Protein AF-A0A0L8GBV5-F1 (afdb_monomer_lite)

Secondary structure (DSSP, 8-state):
-------------------HHHHHHHHHHHHHHHHHHHHS---PPP-EEEEEEEEE-SS-EEEEEEEEEPPSSTTPPP--EEEEEEEESS-GGGGTT-HHHHHHHHHHHHHHHHHHS-TTTTTT--EEEEE-SSS--PPEEEEE-SSEEEEEE--SS---SSEEEEEETTEEEEEEEEEEET-SHHHHHHHHHHHHHHHHTT-SEEEETTS-BT--EEEE-TTS-EEEEEE---HHHHHHHHHHHH--S-GGG--SSSB-STT-B----TT--EEEEETTHHHHHHTT-B-TTSBB-HHHHHHHHHHHHTSBHHHHHHHH---HHHHHHHHHHHHHHHHIIIIIS---TT---EEE-S-BTTB---

Structure (mmCIF, N/CA/C/O backbone):
data_AF-A0A0L8GBV5-F1
#
_entry.id   AF-A0A0L8GBV5-F1
#
loop_
_atom_site.group_PDB
_atom_site.id
_atom_site.type_symbol
_atom_site.label_atom_id
_atom_site.label_alt_id
_atom_site.label_comp_id
_atom_site.label_asym_id
_atom_site.label_entity_id
_atom_site.label_seq_id
_atom_site.pdbx_PDB_ins_code
_atom_site.Cartn_x
_atom_site.Cartn_y
_atom_site.Cartn_z
_atom_site.occupancy
_atom_site.B_iso_or_equiv
_atom_site.auth_seq_id
_atom_site.auth_comp_id
_atom_site.auth_asym_id
_atom_site.auth_atom_id
_atom_site.pdbx_PDB_model_num
ATOM 1 N N . MET A 1 1 ? 71.460 -42.894 -106.773 1.00 36.28 1 MET A N 1
ATOM 2 C CA . MET A 1 1 ? 72.743 -42.193 -107.013 1.00 36.28 1 MET A CA 1
ATOM 3 C C . MET A 1 1 ? 72.432 -40.713 -107.180 1.00 36.28 1 MET A C 1
ATOM 5 O O . MET A 1 1 ? 71.536 -40.461 -107.978 1.00 36.28 1 MET A O 1
ATOM 9 N N . PRO A 1 2 ? 73.108 -39.757 -106.512 1.00 52.03 2 PRO A N 1
ATOM 10 C CA . PRO A 1 2 ? 74.081 -39.821 -105.396 1.00 52.03 2 PRO A CA 1
ATOM 11 C C . PRO A 1 2 ? 73.464 -39.279 -104.068 1.00 52.03 2 PRO A C 1
ATOM 13 O O . PRO A 1 2 ? 72.513 -38.513 -104.119 1.00 52.03 2 PRO A O 1
ATOM 16 N N . LEU A 1 3 ? 73.734 -39.782 -102.853 1.00 39.72 3 LEU A N 1
ATOM 17 C CA . LEU A 1 3 ? 74.950 -39.860 -102.006 1.00 39.72 3 LEU A CA 1
ATOM 18 C C . LEU A 1 3 ? 75.438 -38.528 -101.392 1.00 39.72 3 LEU A C 1
ATOM 20 O O . LEU A 1 3 ? 76.105 -37.759 -102.081 1.00 39.72 3 LEU A O 1
ATOM 24 N N . LYS A 1 4 ? 75.173 -38.351 -100.080 1.00 38.53 4 LYS A N 1
ATOM 25 C CA . LYS A 1 4 ? 76.107 -38.044 -98.953 1.00 38.53 4 LYS A CA 1
ATOM 26 C C . LYS A 1 4 ? 75.311 -37.461 -97.766 1.00 38.53 4 LYS A C 1
ATOM 28 O O . LYS A 1 4 ? 74.663 -36.437 -97.913 1.00 38.53 4 LYS A O 1
ATOM 33 N N . ASP A 1 5 ? 75.100 -38.207 -96.682 1.00 41.19 5 ASP A N 1
ATOM 34 C CA . ASP A 1 5 ? 75.985 -38.413 -95.512 1.00 41.19 5 ASP A CA 1
ATOM 35 C C . ASP A 1 5 ? 75.996 -37.252 -94.497 1.00 41.19 5 ASP A C 1
ATOM 37 O O . ASP A 1 5 ? 76.706 -36.271 -94.689 1.00 41.19 5 ASP A O 1
ATOM 41 N N . SER A 1 6 ? 75.319 -37.446 -93.353 1.00 39.81 6 SER A N 1
ATOM 42 C CA . SER A 1 6 ? 75.875 -37.161 -92.014 1.00 39.81 6 SER A CA 1
ATOM 43 C C . SER A 1 6 ? 75.051 -37.831 -90.886 1.00 39.81 6 SER A C 1
ATOM 45 O O . SER A 1 6 ? 73.972 -37.399 -90.500 1.00 39.81 6 SER A O 1
ATOM 47 N N . TRP A 1 7 ? 75.537 -38.990 -90.419 1.00 35.06 7 TRP A N 1
ATOM 48 C CA . TRP A 1 7 ? 76.001 -39.268 -89.043 1.00 35.06 7 TRP A CA 1
ATOM 49 C C . TRP A 1 7 ? 75.449 -38.350 -87.919 1.00 35.06 7 TRP A C 1
ATOM 51 O O . TRP A 1 7 ? 75.523 -37.140 -88.043 1.00 35.06 7 TRP A O 1
ATOM 61 N N . MET A 1 8 ? 75.020 -38.770 -86.719 1.00 34.59 8 MET A N 1
ATOM 62 C CA . MET A 1 8 ? 75.166 -40.004 -85.936 1.00 34.59 8 MET A CA 1
ATOM 63 C C . MET A 1 8 ? 74.418 -39.837 -84.583 1.00 34.59 8 MET A C 1
ATOM 65 O O . MET A 1 8 ? 74.138 -38.715 -84.179 1.00 34.59 8 MET A O 1
ATOM 69 N N . SER A 1 9 ? 74.290 -40.941 -83.822 1.00 38.50 9 SER A N 1
ATOM 70 C CA . SER A 1 9 ? 74.077 -41.042 -82.351 1.00 38.50 9 SER A CA 1
ATOM 71 C C . SER A 1 9 ? 72.660 -41.452 -81.911 1.00 38.50 9 SER A C 1
ATOM 73 O O . SER A 1 9 ? 71.743 -40.648 -81.836 1.00 38.50 9 SER A O 1
ATOM 75 N N . ARG A 1 10 ? 72.379 -42.761 -81.817 1.00 41.25 10 ARG A N 1
ATOM 76 C CA . ARG A 1 10 ? 72.644 -43.707 -80.696 1.00 41.25 10 ARG A CA 1
ATOM 77 C C . ARG A 1 10 ? 71.688 -43.556 -79.505 1.00 41.25 10 ARG A C 1
ATOM 79 O O . ARG A 1 10 ? 71.949 -42.828 -78.556 1.00 41.25 10 ARG A O 1
ATOM 86 N N . ARG A 1 11 ? 70.674 -44.430 -79.492 1.00 49.28 11 ARG A N 1
ATOM 87 C CA . ARG A 1 11 ? 70.097 -44.977 -78.256 1.00 49.28 11 ARG A CA 1
ATOM 88 C C . ARG A 1 11 ? 71.199 -45.717 -77.490 1.00 49.28 11 ARG A C 1
ATOM 90 O O . ARG A 1 11 ? 71.827 -46.618 -78.047 1.00 49.28 11 ARG A O 1
ATOM 97 N N . ARG A 1 12 ? 71.418 -45.370 -76.223 1.00 42.31 12 ARG A N 1
ATOM 98 C CA . ARG A 1 12 ? 72.098 -46.237 -75.255 1.00 42.31 12 ARG A CA 1
ATOM 99 C C . ARG A 1 12 ? 71.301 -46.250 -73.961 1.00 42.31 12 ARG A C 1
ATOM 101 O O . ARG A 1 12 ? 71.089 -45.210 -73.348 1.00 42.31 12 ARG A O 1
ATOM 108 N N . HIS A 1 13 ? 70.893 -47.456 -73.574 1.00 51.16 13 HIS A N 1
ATOM 109 C CA . HIS A 1 13 ? 70.620 -47.814 -72.193 1.00 51.16 13 HIS A CA 1
ATOM 110 C C . HIS A 1 13 ? 71.762 -47.319 -71.305 1.00 51.16 13 HIS A C 1
ATOM 112 O O . HIS A 1 13 ? 72.921 -47.657 -71.546 1.00 51.16 13 HIS A O 1
ATOM 118 N N . PHE A 1 14 ? 71.420 -46.558 -70.272 1.00 38.50 14 PHE A N 1
ATOM 119 C CA . PHE A 1 14 ? 72.312 -46.291 -69.157 1.00 38.50 14 PHE A CA 1
ATOM 120 C C . PHE A 1 14 ? 71.643 -46.837 -67.896 1.00 38.50 14 PHE A C 1
ATOM 122 O O . PHE A 1 14 ? 70.824 -46.183 -67.260 1.00 38.50 14 PHE A O 1
ATOM 129 N N . SER A 1 15 ? 71.967 -48.091 -67.580 1.00 52.78 15 SER A N 1
ATOM 130 C CA . SER A 1 15 ? 71.872 -48.619 -66.222 1.00 52.78 15 SER A CA 1
ATOM 131 C C . SER A 1 15 ? 72.975 -47.935 -65.420 1.00 52.78 15 SER A C 1
ATOM 133 O O . SER A 1 15 ? 74.130 -48.355 -65.470 1.00 52.78 15 SER A O 1
ATOM 135 N N . GLN A 1 16 ? 72.644 -46.842 -64.741 1.00 53.16 16 GLN A N 1
ATOM 136 C CA . GLN A 1 16 ? 73.540 -46.197 -63.789 1.00 53.16 16 GLN A CA 1
ATOM 137 C C . GLN A 1 16 ? 73.171 -46.706 -62.394 1.00 53.16 16 GLN A C 1
ATOM 139 O O . GLN A 1 16 ? 72.135 -46.341 -61.843 1.00 53.16 16 GLN A O 1
ATOM 144 N N . SER A 1 17 ? 74.001 -47.592 -61.839 1.00 59.81 17 SER A N 1
ATOM 145 C CA . SER A 1 17 ? 73.951 -47.923 -60.417 1.00 59.81 17 SER A CA 1
ATOM 146 C C . SER A 1 17 ? 74.296 -46.659 -59.633 1.00 59.81 17 SER A C 1
ATOM 148 O O . SER A 1 17 ? 75.414 -46.148 -59.735 1.00 59.81 17 SER A O 1
ATOM 150 N N . MET A 1 18 ? 73.330 -46.139 -58.885 1.00 53.28 18 MET A N 1
ATOM 151 C CA . MET A 1 18 ? 73.521 -44.974 -58.030 1.00 53.28 18 MET A CA 1
ATOM 152 C C . MET A 1 18 ? 74.564 -45.315 -56.955 1.00 53.28 18 MET A C 1
ATOM 154 O O . MET A 1 18 ? 74.441 -46.336 -56.277 1.00 53.28 18 MET A O 1
ATOM 158 N N . SER A 1 19 ? 75.623 -44.511 -56.823 1.00 67.00 19 SER A N 1
ATOM 159 C CA . SER A 1 19 ? 76.654 -44.765 -55.810 1.00 67.00 19 SER A CA 1
ATOM 160 C C . SER A 1 19 ? 76.089 -44.548 -54.400 1.00 67.00 19 SER A C 1
ATOM 162 O O . SER A 1 19 ? 75.185 -43.732 -54.201 1.00 67.00 19 SER A O 1
ATOM 164 N N . HIS A 1 20 ? 76.640 -45.241 -53.396 1.00 65.12 20 HIS A N 1
ATOM 165 C CA . HIS A 1 20 ? 76.214 -45.105 -51.993 1.00 65.12 20 HIS A CA 1
ATOM 166 C C . HIS A 1 20 ? 76.200 -43.638 -51.522 1.00 65.12 20 HIS A C 1
ATOM 168 O O . HIS A 1 20 ? 75.282 -43.214 -50.825 1.00 65.12 20 HIS A O 1
ATOM 174 N N . THR A 1 21 ? 77.163 -42.827 -51.966 1.00 67.00 21 THR A N 1
ATOM 175 C CA . THR A 1 21 ? 77.232 -41.386 -51.685 1.00 67.00 21 THR A CA 1
ATOM 176 C C . THR A 1 21 ? 76.091 -40.594 -52.324 1.00 67.00 21 THR A C 1
ATOM 178 O O . THR A 1 21 ? 75.539 -39.707 -51.674 1.00 67.00 21 THR A O 1
ATOM 181 N N . GLN A 1 22 ? 75.662 -40.928 -53.544 1.00 65.06 22 GLN A N 1
ATOM 182 C CA . GLN A 1 22 ? 74.503 -40.282 -54.169 1.00 65.06 22 GLN A CA 1
ATOM 183 C C . GLN A 1 22 ? 73.188 -40.667 -53.480 1.00 65.06 22 GLN A C 1
ATOM 185 O O . GLN A 1 22 ? 72.340 -39.798 -53.286 1.00 65.06 22 GLN A O 1
ATOM 190 N N . LEU A 1 23 ? 73.048 -41.915 -53.017 1.00 68.12 23 LEU A N 1
ATOM 191 C CA . LEU A 1 23 ? 71.887 -42.356 -52.235 1.00 68.12 23 LEU A CA 1
ATOM 192 C C . LEU A 1 23 ? 71.801 -41.637 -50.881 1.00 68.12 23 LEU A C 1
ATOM 194 O O . LEU A 1 23 ? 70.731 -41.159 -50.516 1.00 68.12 23 LEU A O 1
ATOM 198 N N . HIS A 1 24 ? 72.921 -41.483 -50.167 1.00 73.38 24 HIS A N 1
ATOM 199 C CA . HIS A 1 24 ? 72.944 -40.728 -48.910 1.00 73.38 24 HIS A CA 1
ATOM 200 C C . HIS A 1 24 ? 72.623 -39.249 -49.115 1.00 73.38 24 HIS A C 1
ATOM 202 O O . HIS A 1 24 ? 71.895 -38.677 -48.310 1.00 73.38 24 HIS A O 1
ATOM 208 N N . THR A 1 25 ? 73.098 -38.644 -50.206 1.00 74.69 25 THR A N 1
ATOM 209 C CA . THR A 1 25 ? 72.806 -37.237 -50.512 1.00 74.69 25 THR A CA 1
ATOM 210 C C . THR A 1 25 ? 71.328 -37.046 -50.854 1.00 74.69 25 THR A C 1
ATOM 212 O O . THR A 1 25 ? 70.702 -36.120 -50.347 1.00 74.69 25 THR A O 1
ATOM 215 N N . LEU A 1 26 ? 70.738 -37.954 -51.644 1.00 74.31 26 LEU A N 1
ATOM 216 C CA . LEU A 1 26 ? 69.309 -37.911 -51.960 1.00 74.31 26 LEU A CA 1
ATOM 217 C C . LEU A 1 26 ? 68.458 -38.092 -50.703 1.00 74.31 26 LEU A C 1
ATOM 219 O O . LEU A 1 26 ? 67.557 -37.292 -50.481 1.00 74.31 26 LEU A O 1
ATOM 223 N N . ILE A 1 27 ? 68.791 -39.080 -49.858 1.00 76.62 27 ILE 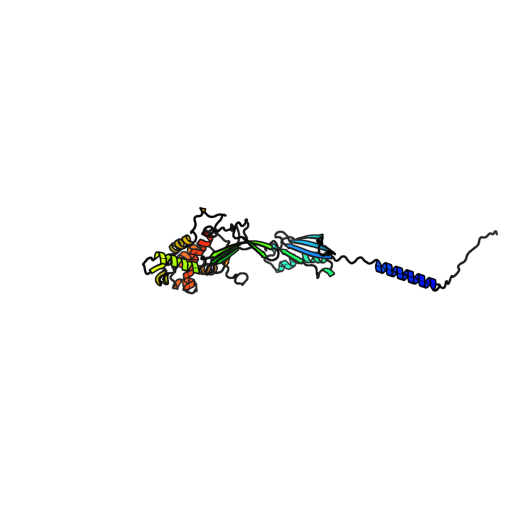A N 1
ATOM 224 C CA . ILE A 1 27 ? 68.106 -39.324 -48.583 1.00 76.62 27 ILE A CA 1
ATOM 225 C C . ILE A 1 27 ? 68.193 -38.081 -47.700 1.00 76.62 27 ILE A C 1
ATOM 227 O O . ILE A 1 27 ? 67.160 -37.642 -47.207 1.00 76.62 27 ILE A O 1
ATOM 231 N N . PHE A 1 28 ? 69.375 -37.472 -47.559 1.00 76.06 28 PHE A N 1
ATOM 232 C CA . PHE A 1 28 ? 69.577 -36.275 -46.740 1.00 76.06 28 PHE A CA 1
ATOM 233 C C . PHE A 1 28 ? 68.796 -35.068 -47.270 1.00 76.06 28 PHE A C 1
ATOM 235 O O . PHE A 1 28 ? 68.180 -34.357 -46.483 1.00 76.06 28 PHE A O 1
ATOM 242 N N . VAL A 1 29 ? 68.738 -34.866 -48.591 1.00 77.81 29 VAL A N 1
ATOM 243 C CA . VAL A 1 29 ? 67.941 -33.794 -49.211 1.00 77.81 29 VAL A CA 1
ATOM 244 C C . VAL A 1 29 ? 66.443 -34.052 -49.044 1.00 77.81 29 VAL A C 1
ATOM 246 O O . VAL A 1 29 ? 65.722 -33.135 -48.670 1.00 77.81 29 VAL A O 1
ATOM 249 N N . THR A 1 30 ? 65.951 -35.285 -49.214 1.00 72.00 30 THR A N 1
ATOM 250 C CA . THR A 1 30 ? 64.544 -35.606 -48.907 1.00 72.00 30 THR A CA 1
ATOM 251 C C . THR A 1 30 ? 64.224 -35.471 -47.424 1.00 72.00 30 THR A C 1
ATOM 253 O O . THR A 1 30 ? 63.157 -34.961 -47.096 1.00 72.00 30 THR A O 1
ATOM 256 N N . PHE A 1 31 ? 65.134 -35.863 -46.527 1.00 71.69 31 PHE A N 1
ATOM 257 C CA . PHE A 1 31 ? 64.949 -35.704 -45.086 1.00 71.69 31 PHE A CA 1
ATOM 258 C C . PHE A 1 31 ? 64.937 -34.227 -44.710 1.00 71.69 31 PHE A C 1
ATOM 260 O O . PHE A 1 31 ? 64.069 -33.813 -43.956 1.00 71.69 31 PHE A O 1
ATOM 267 N N . MET A 1 32 ? 65.824 -33.416 -45.292 1.00 71.88 32 MET A N 1
ATOM 268 C CA . MET A 1 32 ? 65.874 -31.973 -45.073 1.00 71.88 32 MET A CA 1
ATOM 269 C C . MET A 1 32 ? 64.654 -31.264 -45.676 1.00 71.88 32 MET A C 1
ATOM 271 O O . MET A 1 32 ? 64.081 -30.405 -45.021 1.00 71.88 32 MET A O 1
ATOM 275 N N . CYS A 1 33 ? 64.165 -31.665 -46.855 1.00 65.00 33 CYS A N 1
ATOM 276 C CA . CYS A 1 33 ? 62.912 -31.154 -47.417 1.00 65.00 33 CYS A CA 1
ATOM 277 C C . CYS A 1 33 ? 61.685 -31.570 -46.590 1.00 65.00 33 CYS A C 1
ATOM 279 O O . CYS A 1 33 ? 60.783 -30.755 -46.410 1.00 65.00 33 CYS A O 1
ATOM 281 N N . LEU A 1 34 ? 61.643 -32.797 -46.057 1.00 61.97 34 LEU A N 1
ATOM 282 C CA . LEU A 1 34 ? 60.599 -33.247 -45.129 1.00 61.97 34 LEU A CA 1
ATOM 283 C C . LEU A 1 34 ? 60.681 -32.499 -43.792 1.00 61.97 34 LEU A C 1
ATOM 285 O O . LEU A 1 34 ? 59.644 -32.115 -43.261 1.00 61.97 34 LEU A O 1
ATOM 289 N N . PHE A 1 35 ? 61.885 -32.209 -43.291 1.00 61.03 35 PHE A N 1
ATOM 290 C CA . PHE A 1 35 ? 62.099 -31.410 -42.082 1.00 61.03 35 PHE A CA 1
ATOM 291 C C . PHE A 1 35 ? 61.689 -29.949 -42.293 1.00 61.03 35 PHE A C 1
ATOM 293 O O . PHE A 1 35 ? 60.961 -29.399 -41.481 1.00 61.03 35 PHE A O 1
ATOM 300 N N . VAL A 1 36 ? 62.061 -29.330 -43.418 1.00 59.41 36 VAL A N 1
ATOM 301 C CA . VAL A 1 36 ? 61.678 -27.949 -43.762 1.00 59.41 36 VAL A CA 1
ATOM 302 C C . VAL A 1 36 ? 60.169 -27.837 -44.010 1.00 59.41 36 VAL A C 1
ATOM 304 O O . VAL A 1 36 ? 59.557 -26.848 -43.608 1.00 59.41 36 VAL A O 1
ATOM 307 N N . ARG A 1 37 ? 59.532 -28.858 -44.598 1.00 54.22 37 ARG A N 1
ATOM 308 C CA . ARG A 1 37 ? 58.069 -28.912 -44.771 1.00 54.22 37 ARG A CA 1
ATOM 309 C C . ARG A 1 37 ? 57.337 -29.175 -43.448 1.00 54.22 37 ARG A C 1
ATOM 311 O O . ARG A 1 37 ? 56.249 -28.646 -43.265 1.00 54.22 37 ARG A O 1
ATOM 318 N N . CYS A 1 38 ? 57.954 -29.907 -42.517 1.00 54.38 38 CYS A N 1
ATOM 319 C CA . CYS A 1 38 ? 57.477 -30.078 -41.140 1.00 54.38 38 CYS A CA 1
ATOM 320 C C . CYS A 1 38 ? 57.629 -28.783 -40.315 1.00 54.38 38 CYS A C 1
ATOM 322 O O . CYS A 1 38 ? 56.747 -28.427 -39.540 1.00 54.38 38 CYS A O 1
ATOM 324 N N . CYS A 1 39 ? 58.708 -28.025 -40.531 1.00 52.41 39 CYS A N 1
ATOM 325 C CA . CYS A 1 39 ? 58.996 -26.784 -39.808 1.00 52.41 39 CYS A CA 1
ATOM 326 C C . CYS A 1 39 ? 58.276 -25.539 -40.361 1.00 52.41 39 CYS A C 1
ATOM 328 O O . CYS A 1 39 ? 58.297 -24.505 -39.700 1.00 52.41 39 CYS A O 1
ATOM 330 N N . THR A 1 40 ? 57.641 -25.598 -41.540 1.00 50.03 40 THR A N 1
ATOM 331 C CA . THR A 1 40 ? 56.936 -24.442 -42.144 1.00 50.03 40 THR A CA 1
ATOM 332 C C . THR A 1 40 ? 55.408 -24.514 -42.081 1.00 50.03 40 THR A C 1
ATOM 334 O O . THR A 1 40 ? 54.740 -23.548 -42.441 1.00 50.03 40 THR A O 1
ATOM 337 N N . SER A 1 41 ? 54.819 -25.571 -41.521 1.00 54.34 41 SER A N 1
ATOM 338 C CA . SER A 1 41 ? 53.398 -25.594 -41.135 1.00 54.34 41 SER A CA 1
ATOM 339 C C . SER A 1 41 ? 53.217 -25.121 -39.689 1.00 54.34 41 SER A C 1
ATOM 341 O O . SER A 1 41 ? 52.728 -25.851 -38.834 1.00 54.34 41 SER A O 1
ATOM 343 N N . GLY A 1 42 ? 53.674 -23.900 -39.413 1.00 48.41 42 GLY A N 1
ATOM 344 C CA . GLY A 1 42 ? 53.599 -23.239 -38.108 1.00 48.41 42 GLY A CA 1
ATOM 345 C C . GLY A 1 42 ? 52.520 -22.158 -38.017 1.00 48.41 42 GLY A C 1
ATOM 346 O O . GLY A 1 42 ? 52.636 -21.272 -37.180 1.00 48.41 42 GLY A O 1
ATOM 347 N N . ALA A 1 43 ? 51.496 -22.179 -38.875 1.00 46.59 43 ALA A N 1
ATOM 348 C CA . ALA A 1 43 ? 50.286 -21.408 -38.609 1.00 46.59 43 ALA A CA 1
ATOM 349 C C . ALA A 1 43 ? 49.416 -22.247 -37.669 1.00 46.59 43 ALA A C 1
ATOM 351 O O . ALA A 1 43 ? 48.726 -23.169 -38.109 1.00 46.59 43 ALA A O 1
ATOM 352 N N . THR A 1 44 ? 49.486 -21.973 -36.366 1.00 51.31 44 THR A N 1
ATOM 353 C CA . THR A 1 44 ? 48.468 -22.466 -35.437 1.00 51.31 44 THR A CA 1
ATOM 354 C C . THR A 1 44 ? 47.098 -22.035 -35.975 1.00 51.31 44 THR A C 1
ATOM 356 O O . THR A 1 44 ? 46.950 -20.879 -36.386 1.00 51.31 44 THR A O 1
ATOM 359 N N . PRO A 1 45 ? 46.095 -22.932 -36.048 1.00 56.66 45 PRO A N 1
ATOM 360 C CA . PRO A 1 45 ? 44.744 -22.527 -36.411 1.00 56.66 45 PRO A CA 1
ATOM 361 C C . PRO A 1 45 ? 44.333 -21.378 -35.492 1.00 56.66 45 PRO A C 1
ATOM 363 O O . PRO A 1 45 ? 44.451 -21.498 -34.273 1.00 56.66 45 PRO A O 1
ATOM 366 N N . LEU A 1 46 ? 43.927 -20.248 -36.071 1.00 61.59 46 LEU A N 1
ATOM 367 C CA . LEU A 1 46 ? 43.495 -19.088 -35.296 1.00 61.59 46 LEU A CA 1
ATOM 368 C C . LEU A 1 46 ? 42.340 -19.520 -34.378 1.00 61.59 46 LEU A C 1
ATOM 370 O O . LEU A 1 46 ? 41.289 -19.929 -34.874 1.00 61.59 46 LEU A O 1
ATOM 374 N N . ASP A 1 47 ? 42.550 -19.449 -33.058 1.00 78.31 47 ASP A N 1
ATOM 375 C CA . ASP A 1 47 ? 41.543 -19.785 -32.044 1.00 78.31 47 ASP A CA 1
ATOM 376 C C . ASP A 1 47 ? 40.470 -18.692 -32.016 1.00 78.31 47 ASP A C 1
ATOM 378 O O . ASP A 1 47 ? 40.594 -17.662 -31.343 1.00 78.31 47 ASP A O 1
ATOM 382 N N . TYR A 1 48 ? 39.441 -18.888 -32.839 1.00 84.50 48 TYR A N 1
ATOM 383 C CA . TYR A 1 48 ? 38.296 -17.997 -32.913 1.00 84.50 48 TYR A CA 1
ATOM 384 C C . TYR A 1 48 ? 37.188 -18.456 -31.976 1.00 84.50 48 TYR A C 1
ATOM 386 O O . TYR A 1 48 ? 36.767 -19.611 -31.990 1.00 84.50 48 TYR A O 1
ATOM 394 N N . LYS A 1 49 ? 36.633 -17.495 -31.247 1.00 88.12 49 LYS A N 1
ATOM 395 C CA . LYS A 1 49 ? 35.426 -17.655 -30.444 1.00 88.12 49 LYS A CA 1
ATOM 396 C C . LYS A 1 49 ? 34.272 -16.904 -31.083 1.00 88.12 49 LYS A C 1
ATOM 398 O O . LYS A 1 49 ? 34.476 -15.919 -31.796 1.00 88.12 49 LYS A O 1
ATOM 403 N N . TYR A 1 50 ? 33.068 -17.393 -30.819 1.00 92.62 50 TYR A N 1
ATOM 404 C CA . TYR A 1 50 ? 31.825 -16.833 -31.327 1.00 92.62 50 TYR A CA 1
ATOM 405 C C . TYR A 1 50 ? 30.874 -16.548 -30.172 1.00 92.62 50 TYR A C 1
ATOM 407 O O . TYR A 1 50 ? 30.977 -17.153 -29.108 1.00 92.62 50 TYR A O 1
ATOM 415 N N . SER A 1 51 ? 29.943 -15.627 -30.387 1.00 89.44 51 SER A N 1
ATOM 416 C CA . SER A 1 51 ? 28.821 -15.389 -29.484 1.00 89.44 51 SER A CA 1
ATOM 417 C C . SER A 1 51 ? 27.616 -14.938 -30.287 1.00 89.44 51 SER A C 1
ATOM 419 O O . SER A 1 51 ? 27.745 -14.132 -31.213 1.00 89.44 51 SER A O 1
ATOM 421 N N . VAL A 1 52 ? 26.452 -15.451 -29.917 1.00 92.56 52 VAL A N 1
ATOM 422 C CA . VAL A 1 52 ? 25.176 -15.130 -30.547 1.00 92.56 52 VAL A CA 1
ATOM 423 C C . VAL A 1 52 ? 24.350 -14.308 -29.567 1.00 92.56 52 VAL A C 1
ATOM 425 O O . VAL A 1 52 ? 24.170 -14.704 -28.421 1.00 92.56 52 VAL A O 1
ATOM 428 N N . PHE A 1 53 ? 23.819 -13.179 -30.019 1.00 90.44 53 PHE A N 1
ATOM 429 C CA . PHE A 1 53 ? 22.950 -12.304 -29.241 1.00 90.44 53 PHE A CA 1
ATOM 430 C C . PHE A 1 53 ? 21.614 -12.139 -29.956 1.00 90.44 53 PHE A C 1
ATOM 432 O O . PHE A 1 53 ? 21.573 -11.722 -31.108 1.00 90.44 53 PHE A O 1
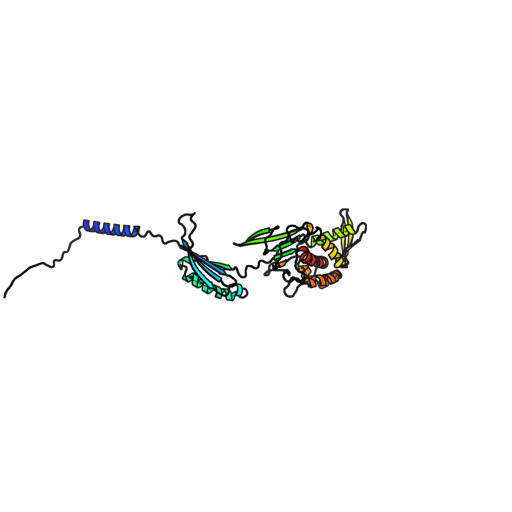ATOM 439 N N . MET A 1 54 ? 20.519 -12.426 -29.265 1.00 91.50 54 MET A N 1
ATOM 440 C CA . MET A 1 54 ? 19.153 -12.196 -29.724 1.00 91.50 54 MET A CA 1
ATOM 441 C C . MET A 1 54 ? 18.545 -11.093 -28.860 1.00 91.50 54 MET A C 1
ATOM 443 O O . MET A 1 54 ? 18.148 -11.332 -27.726 1.00 91.50 54 MET A O 1
ATOM 447 N N . ASP A 1 55 ? 18.529 -9.873 -29.381 1.00 86.75 55 ASP A N 1
ATOM 448 C CA . ASP A 1 55 ? 18.028 -8.669 -28.712 1.00 86.75 55 ASP A CA 1
ATOM 449 C C . ASP A 1 55 ? 16.543 -8.482 -29.048 1.00 86.75 55 ASP A C 1
ATOM 451 O O . ASP A 1 55 ? 16.188 -7.959 -30.108 1.00 86.75 55 ASP A O 1
ATOM 455 N N . GLY A 1 56 ? 15.684 -9.019 -28.184 1.00 84.94 56 GLY A N 1
ATOM 456 C CA . GLY A 1 56 ? 14.234 -9.065 -28.329 1.00 84.94 56 GLY A CA 1
ATOM 457 C C . GLY A 1 56 ? 13.560 -7.759 -27.919 1.00 84.94 56 GLY A C 1
ATOM 458 O O . GLY A 1 56 ? 13.247 -7.560 -26.747 1.00 84.94 56 GLY A O 1
ATOM 459 N N . GLY A 1 57 ? 13.303 -6.882 -28.888 1.00 76.88 57 GLY A N 1
ATOM 460 C CA . GLY A 1 57 ? 12.510 -5.661 -28.722 1.00 76.88 57 GLY A CA 1
ATOM 461 C C . GLY A 1 57 ? 11.028 -5.853 -29.064 1.00 76.88 57 GLY A C 1
ATOM 462 O O . GLY A 1 57 ? 10.609 -6.925 -29.500 1.00 76.88 57 GLY A O 1
ATOM 463 N N . SER A 1 58 ? 10.222 -4.801 -28.866 1.00 75.56 58 SER A N 1
ATOM 464 C CA . SER A 1 58 ? 8.746 -4.884 -28.917 1.00 75.56 58 SER A CA 1
ATOM 465 C C . SER A 1 58 ? 8.254 -4.902 -30.347 1.00 75.56 58 SER A C 1
ATOM 467 O O . SER A 1 58 ? 7.312 -5.593 -30.703 1.00 75.56 58 SER A O 1
ATOM 469 N N . THR A 1 59 ? 8.973 -4.188 -31.202 1.00 79.19 59 THR A N 1
ATOM 470 C CA . THR A 1 59 ? 8.727 -4.152 -32.639 1.00 79.19 59 THR A CA 1
ATOM 471 C C . THR A 1 59 ? 9.472 -5.260 -33.383 1.00 79.19 59 THR A C 1
ATOM 473 O O . THR A 1 59 ? 9.013 -5.718 -34.425 1.00 79.19 59 THR A O 1
ATOM 476 N N . SER A 1 60 ? 10.641 -5.682 -32.892 1.00 87.19 60 SER A N 1
ATOM 477 C CA . SER A 1 60 ? 11.490 -6.655 -33.588 1.00 87.19 60 SER A CA 1
ATOM 478 C C . SER A 1 60 ? 12.539 -7.284 -32.677 1.00 87.19 60 SER A C 1
ATOM 480 O O . SER A 1 60 ? 13.064 -6.589 -31.806 1.00 87.19 60 SER A O 1
ATOM 482 N N . THR A 1 61 ? 12.955 -8.512 -32.981 1.00 89.25 61 THR A N 1
ATOM 483 C CA . THR A 1 61 ? 14.160 -9.133 -32.411 1.00 89.25 61 THR A CA 1
ATOM 484 C C . THR A 1 61 ? 15.344 -8.970 -33.363 1.00 89.25 61 THR A C 1
ATOM 486 O O . THR A 1 61 ? 15.224 -9.230 -34.561 1.00 89.25 61 THR A O 1
ATOM 489 N N . LYS A 1 62 ? 16.492 -8.516 -32.855 1.00 91.75 62 LYS A N 1
ATOM 490 C CA . LYS A 1 62 ? 17.738 -8.377 -33.623 1.00 91.75 62 LYS A CA 1
ATOM 491 C C . LYS A 1 62 ? 18.706 -9.495 -33.247 1.00 91.75 62 LYS A C 1
ATOM 493 O O . LYS A 1 62 ? 19.195 -9.528 -32.122 1.00 91.75 62 LYS A O 1
ATOM 498 N N . LEU A 1 63 ? 19.013 -10.370 -34.196 1.00 93.12 63 LEU A N 1
ATOM 499 C CA . LEU A 1 63 ? 20.077 -11.361 -34.083 1.00 93.12 63 LEU A CA 1
ATOM 500 C C . LEU A 1 63 ? 21.411 -10.701 -34.442 1.00 93.12 63 LEU A C 1
ATOM 502 O O . LEU A 1 63 ? 21.522 -10.088 -35.500 1.00 93.12 63 LEU A O 1
ATOM 506 N N . ARG A 1 64 ? 22.417 -10.823 -33.578 1.00 91.69 64 ARG A N 1
ATOM 507 C CA . ARG A 1 64 ? 23.792 -10.377 -33.822 1.00 91.69 64 ARG A CA 1
ATOM 508 C C . ARG A 1 64 ? 24.745 -11.514 -33.516 1.00 91.69 64 ARG A C 1
ATOM 510 O O . ARG A 1 64 ? 24.666 -12.108 -32.445 1.00 91.69 64 ARG A O 1
ATOM 517 N N . ILE A 1 65 ? 25.665 -11.787 -34.429 1.00 91.44 65 ILE A N 1
ATOM 518 C CA . ILE A 1 65 ? 26.695 -12.803 -34.216 1.00 91.44 65 ILE A CA 1
ATOM 519 C C . ILE A 1 65 ? 28.047 -12.112 -34.231 1.00 91.44 65 ILE A C 1
ATOM 521 O O . ILE A 1 65 ? 28.362 -11.367 -35.160 1.00 91.44 65 ILE A O 1
ATOM 525 N N . TYR A 1 66 ? 28.836 -12.357 -33.192 1.00 89.12 66 TYR A N 1
ATOM 526 C CA . TYR A 1 66 ? 30.188 -11.836 -33.055 1.00 89.12 66 TYR A CA 1
ATOM 527 C C . TYR A 1 66 ? 31.202 -12.962 -33.153 1.00 89.12 66 TYR A C 1
ATOM 529 O O . TYR A 1 66 ? 30.948 -14.082 -32.717 1.00 89.12 66 TYR A O 1
ATOM 537 N N . LYS A 1 67 ? 32.369 -12.620 -33.689 1.00 90.38 67 LYS A N 1
ATOM 538 C CA . LYS A 1 67 ? 33.554 -13.460 -33.797 1.00 90.38 67 LYS A CA 1
ATOM 539 C C . LYS A 1 67 ? 34.758 -12.670 -33.298 1.00 90.38 67 LYS A C 1
ATOM 541 O O . LYS A 1 67 ? 34.924 -11.512 -33.676 1.00 90.38 67 LYS A O 1
ATOM 546 N N . TRP A 1 68 ? 35.610 -13.280 -32.487 1.00 86.69 68 TRP A N 1
ATOM 547 C CA . TRP A 1 68 ? 36.863 -12.668 -32.038 1.00 86.69 68 TRP A CA 1
ATOM 548 C C . TRP A 1 68 ? 37.956 -13.717 -31.877 1.00 86.69 68 TRP A C 1
ATOM 550 O O . TRP A 1 68 ? 37.674 -14.912 -31.811 1.00 86.69 68 TRP A O 1
ATOM 560 N N . GLN A 1 69 ? 39.206 -13.267 -31.843 1.00 83.56 69 GLN A N 1
ATOM 561 C CA . GLN A 1 69 ? 40.356 -14.117 -31.538 1.00 83.56 69 GLN A CA 1
ATOM 562 C C . GLN A 1 69 ? 40.665 -14.036 -30.050 1.00 83.56 69 GLN A C 1
ATOM 564 O O . GLN A 1 69 ? 40.574 -12.954 -29.464 1.00 83.56 69 GLN A O 1
ATOM 569 N N . THR A 1 70 ? 41.050 -15.158 -29.444 1.00 68.50 70 THR A N 1
ATOM 570 C CA . THR A 1 70 ? 41.645 -15.126 -28.105 1.00 68.50 70 THR A CA 1
ATOM 571 C C . THR A 1 70 ? 42.991 -14.389 -28.197 1.00 68.50 70 THR A C 1
ATOM 573 O O . THR A 1 70 ? 43.862 -14.847 -28.940 1.00 68.50 70 THR A O 1
ATOM 576 N N . PRO A 1 71 ? 43.186 -13.255 -27.496 1.00 66.50 71 PRO A N 1
ATOM 577 C CA . PRO A 1 71 ? 44.460 -12.548 -27.525 1.00 66.50 71 PRO A CA 1
ATOM 578 C C . PRO A 1 71 ? 45.578 -13.416 -26.941 1.00 66.50 71 PRO A C 1
ATOM 580 O O . PRO A 1 71 ? 45.358 -14.189 -26.008 1.00 66.50 71 PRO A O 1
ATOM 583 N N . SER A 1 72 ? 46.789 -13.286 -27.480 1.00 64.31 72 SER A N 1
ATOM 584 C CA . SER A 1 72 ? 47.967 -14.017 -26.995 1.00 64.31 72 SER A CA 1
ATOM 585 C C . SER A 1 72 ? 48.463 -13.533 -25.627 1.00 64.31 72 SER A C 1
ATOM 587 O O . SER A 1 72 ? 49.168 -14.273 -24.941 1.00 64.31 72 SER A O 1
ATOM 589 N N . LEU A 1 73 ? 48.102 -12.311 -25.220 1.00 63.28 73 LEU A N 1
ATOM 590 C CA . LEU A 1 73 ? 48.477 -11.698 -23.946 1.00 63.28 73 LEU A CA 1
ATOM 591 C C . LEU A 1 73 ? 47.238 -11.450 -23.081 1.00 63.28 73 LEU A C 1
ATOM 593 O O . LEU A 1 73 ? 46.159 -11.143 -23.579 1.00 63.28 73 LEU A O 1
ATOM 597 N N . ARG A 1 74 ? 47.407 -11.591 -21.763 1.00 57.06 74 ARG A N 1
ATOM 598 C CA . ARG A 1 74 ? 46.311 -11.561 -20.781 1.00 57.06 74 ARG A CA 1
ATOM 599 C C . ARG A 1 74 ? 45.650 -10.173 -20.641 1.00 57.06 74 ARG A C 1
ATOM 601 O O . ARG A 1 74 ? 44.522 -10.118 -20.164 1.00 57.06 74 ARG A O 1
ATOM 608 N N . ASP A 1 75 ? 46.316 -9.112 -21.105 1.00 55.81 75 ASP A N 1
ATOM 609 C CA . ASP A 1 75 ? 45.893 -7.708 -20.957 1.00 55.81 75 ASP A CA 1
ATOM 610 C C . ASP A 1 75 ? 45.438 -7.038 -22.272 1.00 55.81 75 ASP A C 1
ATOM 612 O O . ASP A 1 75 ? 45.109 -5.851 -22.279 1.00 55.81 75 ASP A O 1
ATOM 616 N N . ASP A 1 76 ? 45.377 -7.777 -23.384 1.00 65.00 76 ASP A N 1
ATOM 617 C CA . ASP A 1 76 ? 44.894 -7.236 -24.659 1.00 65.00 76 ASP A CA 1
ATOM 618 C C . ASP A 1 76 ? 43.360 -7.292 -24.741 1.00 65.00 76 ASP A C 1
ATOM 620 O O . ASP A 1 76 ? 42.734 -8.325 -24.487 1.00 65.00 76 ASP A O 1
ATOM 624 N N . ILE A 1 77 ? 42.734 -6.182 -25.147 1.00 58.75 77 ILE A N 1
ATOM 625 C CA . ILE A 1 77 ? 41.287 -6.128 -25.388 1.00 58.75 77 ILE A CA 1
ATOM 626 C C . ILE A 1 77 ? 40.982 -6.888 -26.690 1.00 58.75 77 ILE A C 1
ATOM 628 O O . ILE A 1 77 ? 41.482 -6.502 -27.749 1.00 58.75 77 ILE A O 1
ATOM 632 N N . PRO A 1 78 ? 40.146 -7.942 -26.668 1.00 65.94 78 PRO A N 1
ATOM 633 C CA . PRO A 1 78 ? 39.805 -8.670 -27.882 1.00 65.94 78 PRO A CA 1
ATOM 634 C C . PRO A 1 78 ? 39.029 -7.782 -28.862 1.00 65.94 78 PRO A C 1
ATOM 636 O O . PRO A 1 78 ? 38.034 -7.147 -28.511 1.00 65.94 78 PRO A O 1
ATOM 639 N N . HIS A 1 79 ? 39.458 -7.778 -30.124 1.00 71.06 79 HIS A N 1
ATOM 640 C CA . HIS A 1 79 ? 38.731 -7.121 -31.206 1.00 71.06 79 HIS A CA 1
ATOM 641 C C . HIS A 1 79 ? 37.559 -7.994 -31.671 1.00 71.06 79 HIS A C 1
ATOM 643 O O . HIS A 1 79 ? 37.747 -9.063 -32.258 1.00 71.06 79 HIS A O 1
ATOM 649 N N . PHE A 1 80 ? 36.337 -7.522 -31.427 1.00 79.25 80 PHE A N 1
ATOM 650 C CA . PHE A 1 80 ? 35.111 -8.194 -31.852 1.00 79.25 80 PHE A CA 1
ATOM 651 C C . PHE A 1 80 ? 34.722 -7.782 -33.272 1.00 79.25 80 PHE A C 1
ATOM 653 O O . PHE A 1 80 ? 34.543 -6.604 -33.568 1.00 79.25 80 PHE A O 1
ATOM 660 N N . THR A 1 81 ? 34.531 -8.770 -34.142 1.00 83.69 81 THR A N 1
ATOM 661 C CA . THR A 1 81 ? 33.953 -8.588 -35.476 1.00 83.69 81 THR A CA 1
ATOM 662 C C . THR A 1 81 ? 32.507 -9.052 -35.454 1.00 83.69 81 THR A C 1
ATOM 664 O O . THR A 1 81 ? 32.229 -10.206 -35.132 1.00 83.69 81 THR A O 1
ATOM 667 N N . GLN A 1 82 ? 31.576 -8.172 -35.804 1.00 86.56 82 GLN A N 1
ATOM 668 C CA . GLN A 1 82 ? 30.180 -8.549 -36.002 1.00 86.56 82 GLN A CA 1
ATOM 669 C C . GLN A 1 82 ? 30.026 -9.155 -37.398 1.00 86.56 82 GLN A C 1
ATOM 671 O O . GLN A 1 82 ? 30.244 -8.466 -38.391 1.00 86.56 82 GLN A O 1
ATOM 676 N N . ILE A 1 83 ? 29.675 -10.437 -37.472 1.00 85.88 83 ILE A N 1
ATOM 677 C CA . ILE A 1 83 ? 29.609 -11.184 -38.737 1.00 85.88 83 ILE A CA 1
ATOM 678 C C . ILE A 1 83 ? 28.202 -11.223 -39.343 1.00 85.88 83 ILE A C 1
ATOM 680 O O . ILE A 1 83 ? 28.075 -11.428 -40.543 1.00 85.88 83 ILE A O 1
ATOM 684 N N . SER A 1 84 ? 27.154 -11.001 -38.544 1.00 85.31 84 SER A N 1
ATOM 685 C CA . SER A 1 84 ? 25.775 -10.876 -39.037 1.00 85.31 84 SER A CA 1
ATOM 686 C C . SER A 1 84 ? 24.940 -9.959 -38.143 1.00 85.31 84 SER A C 1
ATOM 688 O O . SER A 1 84 ? 25.159 -9.906 -36.926 1.00 85.31 84 SER A O 1
ATOM 690 N N . VAL A 1 85 ? 23.985 -9.254 -38.764 1.00 87.50 85 VAL A N 1
ATOM 691 C CA . VAL A 1 85 ? 22.855 -8.591 -38.102 1.00 87.50 85 VAL A CA 1
ATOM 692 C C . VAL A 1 85 ? 21.586 -8.860 -38.893 1.00 87.50 85 VAL A C 1
ATOM 694 O O . VAL A 1 85 ? 21.399 -8.300 -39.972 1.00 87.50 85 VAL A O 1
ATOM 697 N N . SER A 1 86 ? 20.683 -9.628 -38.298 1.00 90.50 86 SER A N 1
ATOM 698 C CA . SER A 1 86 ? 19.390 -9.972 -38.889 1.00 90.50 86 SER A CA 1
ATOM 699 C C . SER A 1 86 ? 18.256 -9.472 -38.003 1.00 90.50 86 SER A C 1
ATOM 701 O O . SER A 1 86 ? 18.377 -9.424 -36.776 1.00 90.50 86 SER A O 1
ATOM 703 N N . ARG A 1 87 ? 17.150 -9.039 -38.613 1.00 92.75 87 ARG A N 1
ATOM 704 C CA . ARG A 1 87 ? 15.983 -8.497 -37.902 1.00 92.75 87 ARG A CA 1
ATOM 705 C C . ARG A 1 87 ? 14.760 -9.366 -38.165 1.00 92.75 87 ARG A C 1
ATOM 707 O O . ARG A 1 87 ? 14.417 -9.606 -39.315 1.00 92.75 87 ARG A O 1
ATOM 714 N N . TYR A 1 88 ? 14.074 -9.735 -37.091 1.00 90.94 88 TYR A N 1
ATOM 715 C CA . TYR A 1 88 ? 12.875 -10.564 -37.095 1.00 90.94 88 TYR A CA 1
ATOM 716 C C . TYR A 1 88 ? 11.684 -9.773 -36.550 1.00 90.94 88 TYR A C 1
ATOM 718 O O . TYR A 1 88 ? 11.784 -9.148 -35.493 1.00 90.94 88 TYR A O 1
ATOM 726 N N . THR A 1 89 ? 10.568 -9.780 -37.279 1.00 86.56 89 THR A N 1
ATOM 727 C CA . THR A 1 89 ? 9.317 -9.087 -36.929 1.00 86.56 89 THR A CA 1
ATOM 728 C C . THR A 1 89 ? 8.134 -10.061 -36.970 1.00 86.56 89 THR A C 1
ATOM 730 O O . THR A 1 89 ? 8.106 -10.899 -37.873 1.00 86.56 89 THR A O 1
ATOM 733 N N . PRO A 1 90 ? 7.141 -9.944 -36.072 1.00 85.75 90 PRO A N 1
ATOM 734 C CA . PRO A 1 90 ? 7.029 -8.924 -35.027 1.00 85.75 90 PRO A CA 1
ATOM 735 C C . PRO A 1 90 ? 8.008 -9.155 -33.862 1.00 85.75 90 PRO A C 1
ATOM 737 O O . PRO A 1 90 ? 8.791 -10.108 -33.880 1.00 85.75 90 PRO A O 1
ATOM 740 N N . GLY A 1 91 ? 8.042 -8.242 -32.891 1.00 85.69 91 GLY A N 1
ATOM 741 C CA . GLY A 1 91 ? 8.905 -8.361 -31.716 1.00 85.69 91 GLY A CA 1
ATOM 742 C C . GLY A 1 91 ? 8.498 -9.503 -30.788 1.00 85.69 91 GLY A C 1
ATOM 743 O O . GLY A 1 91 ? 7.416 -10.071 -30.919 1.00 85.69 91 GLY A O 1
ATOM 744 N N . ILE A 1 92 ? 9.371 -9.838 -29.834 1.00 81.94 92 ILE A N 1
ATOM 745 C CA . ILE A 1 92 ? 9.133 -10.958 -28.907 1.00 81.94 92 ILE A CA 1
ATOM 746 C C . ILE A 1 92 ? 7.915 -10.719 -27.995 1.00 81.94 92 ILE A C 1
ATOM 748 O O . ILE A 1 92 ? 7.292 -11.680 -27.554 1.00 81.94 92 ILE A O 1
ATOM 752 N N . SER A 1 93 ? 7.533 -9.457 -27.756 1.00 78.19 93 SER A N 1
ATOM 753 C CA . SER A 1 93 ? 6.384 -9.102 -26.912 1.00 78.19 93 SER A CA 1
ATOM 754 C C . SER A 1 93 ? 5.040 -9.587 -27.452 1.00 78.19 93 SER A C 1
ATOM 756 O O . SER A 1 93 ? 4.158 -9.857 -26.652 1.00 78.19 93 SER A O 1
ATOM 758 N N . GLU A 1 94 ? 4.887 -9.764 -28.769 1.00 81.81 94 GLU A N 1
ATOM 759 C CA . GLU A 1 94 ? 3.648 -10.307 -29.361 1.00 81.81 94 GLU A CA 1
ATOM 760 C C . GLU A 1 94 ? 3.394 -11.776 -28.986 1.00 81.81 94 GLU A C 1
ATOM 762 O O . GLU A 1 94 ? 2.316 -12.313 -29.222 1.00 81.81 94 GLU A O 1
ATOM 767 N N . TYR A 1 95 ? 4.397 -12.447 -28.419 1.00 79.62 95 TYR A N 1
ATOM 768 C CA . TYR A 1 95 ? 4.340 -13.860 -28.061 1.00 79.62 95 TYR A CA 1
ATOM 769 C C . TYR A 1 95 ? 4.268 -14.082 -26.540 1.00 79.62 95 TYR A C 1
ATOM 771 O O . TYR A 1 95 ? 4.442 -15.218 -26.099 1.00 79.62 95 TYR A O 1
ATOM 779 N N . SER A 1 96 ? 4.012 -13.035 -25.735 1.00 69.12 96 SER A N 1
ATOM 780 C CA . SER A 1 96 ? 3.994 -13.104 -24.259 1.00 69.12 96 SER A CA 1
ATOM 781 C C . SER A 1 96 ? 3.026 -14.151 -23.708 1.00 69.12 96 SER A C 1
ATOM 783 O O . SER A 1 96 ? 3.338 -14.821 -22.725 1.00 69.12 96 SER A O 1
ATOM 785 N N . ASP A 1 97 ? 1.892 -14.337 -24.383 1.00 68.31 97 ASP A N 1
ATOM 786 C CA . ASP A 1 97 ? 0.777 -15.146 -23.880 1.00 68.31 97 ASP A CA 1
ATOM 787 C C . ASP A 1 97 ? 0.747 -16.560 -24.490 1.00 68.31 97 ASP A C 1
ATOM 789 O O . ASP A 1 97 ? -0.113 -17.376 -24.160 1.00 68.31 97 ASP A O 1
ATOM 793 N N . ASN A 1 98 ? 1.693 -16.884 -25.384 1.00 72.56 98 ASN A N 1
ATOM 794 C CA . ASN A 1 98 ? 1.746 -18.164 -26.090 1.00 72.56 98 ASN A CA 1
ATOM 795 C C . ASN A 1 98 ? 3.168 -18.742 -26.115 1.00 72.56 98 ASN A C 1
ATOM 797 O O . ASN A 1 98 ? 3.900 -18.647 -27.104 1.00 72.56 98 ASN A O 1
ATOM 801 N N . LEU A 1 99 ? 3.533 -19.421 -25.024 1.00 69.69 99 LEU A N 1
ATOM 802 C CA . LEU A 1 99 ? 4.842 -20.062 -24.855 1.00 69.69 99 LEU A CA 1
ATOM 803 C C . LEU A 1 99 ? 5.159 -21.103 -25.945 1.00 69.69 99 LEU A C 1
ATOM 805 O O . LEU A 1 99 ? 6.324 -21.309 -26.281 1.00 69.69 99 LEU A O 1
ATOM 809 N N . THR A 1 100 ? 4.144 -21.743 -26.535 1.00 76.12 100 THR A N 1
ATOM 810 C CA . THR A 1 100 ? 4.332 -22.724 -27.616 1.00 76.12 100 THR A CA 1
ATOM 811 C C . THR A 1 100 ? 4.769 -22.052 -28.922 1.00 76.12 100 THR A C 1
ATOM 813 O O . THR A 1 100 ? 5.570 -22.616 -29.669 1.00 76.12 100 THR A O 1
ATOM 816 N N . ALA A 1 101 ? 4.311 -20.824 -29.180 1.00 80.38 101 ALA A N 1
ATOM 817 C CA . ALA A 1 101 ? 4.698 -20.050 -30.358 1.00 80.38 101 ALA A CA 1
ATOM 818 C C . ALA A 1 101 ? 6.134 -19.492 -30.272 1.00 80.38 101 ALA A C 1
ATOM 820 O O . ALA A 1 101 ? 6.783 -19.325 -31.307 1.00 80.38 101 ALA A O 1
ATOM 821 N N . ILE A 1 102 ? 6.674 -19.287 -29.061 1.00 82.69 102 ILE A N 1
ATOM 822 C CA . ILE A 1 102 ? 8.044 -18.781 -28.842 1.00 82.69 102 ILE A CA 1
ATOM 823 C C . ILE A 1 102 ? 9.097 -19.708 -29.463 1.00 82.69 102 ILE A C 1
ATOM 825 O O . ILE A 1 102 ? 10.048 -19.242 -30.090 1.00 82.69 102 ILE A O 1
ATOM 829 N N . ALA A 1 103 ? 8.926 -21.028 -29.342 1.00 83.81 103 ALA A N 1
ATOM 830 C CA . ALA A 1 103 ? 9.869 -21.986 -29.920 1.00 83.81 103 ALA A CA 1
ATOM 831 C C . ALA A 1 103 ? 9.945 -21.859 -31.452 1.00 83.81 103 ALA A C 1
ATOM 833 O O . ALA A 1 103 ? 11.033 -21.896 -32.030 1.00 83.81 103 ALA A O 1
ATOM 834 N N . SER A 1 104 ? 8.798 -21.668 -32.108 1.00 88.19 104 SER A N 1
ATOM 835 C CA . SER A 1 104 ? 8.715 -21.438 -33.555 1.00 88.19 104 SER A CA 1
ATOM 836 C C . SER A 1 104 ? 9.301 -20.084 -33.957 1.00 88.19 104 SER A C 1
ATOM 838 O O . SER A 1 104 ? 9.953 -19.998 -34.994 1.00 88.19 104 SER A O 1
ATOM 840 N N . TYR A 1 105 ? 9.131 -19.058 -33.120 1.00 89.75 105 TYR A N 1
ATOM 841 C CA . TYR A 1 105 ? 9.699 -17.726 -33.327 1.00 89.75 105 TYR A CA 1
ATOM 842 C C . TYR A 1 105 ? 11.232 -17.704 -33.225 1.00 89.75 105 TYR A C 1
ATOM 844 O O . TYR A 1 105 ? 11.899 -17.061 -34.033 1.00 89.75 105 TYR A O 1
ATOM 852 N N . ILE A 1 106 ? 11.809 -18.435 -32.264 1.00 90.56 106 ILE A N 1
ATOM 853 C CA . ILE A 1 106 ? 13.263 -18.467 -32.032 1.00 90.56 106 ILE A CA 1
ATOM 854 C C . ILE A 1 106 ? 13.991 -19.391 -33.014 1.00 90.56 106 ILE A C 1
ATOM 856 O O . ILE A 1 106 ? 15.132 -19.121 -33.394 1.00 90.56 106 ILE A O 1
ATOM 860 N N . ARG A 1 107 ? 13.335 -20.466 -33.464 1.00 92.81 107 ARG A N 1
ATOM 861 C CA . ARG A 1 107 ? 13.903 -21.458 -34.388 1.00 92.81 107 ARG A CA 1
ATOM 862 C C . ARG A 1 107 ? 14.673 -20.861 -35.580 1.00 92.81 107 ARG A C 1
ATOM 864 O O . ARG A 1 107 ? 15.810 -21.291 -35.767 1.00 92.81 107 ARG A O 1
ATOM 871 N N . PRO A 1 108 ? 14.141 -19.915 -36.378 1.00 94.25 108 PRO A N 1
ATOM 872 C CA . PRO A 1 108 ? 14.886 -19.371 -37.515 1.00 94.25 108 PRO A CA 1
ATOM 873 C C . PRO A 1 108 ? 16.193 -18.676 -37.101 1.00 94.25 108 PRO A C 1
ATOM 875 O O . PRO A 1 108 ? 17.205 -18.856 -37.770 1.00 94.25 108 PRO A O 1
ATOM 878 N N . MET A 1 109 ? 16.219 -17.987 -35.954 1.00 94.56 109 MET A N 1
ATOM 879 C CA . MET A 1 109 ? 17.430 -17.333 -35.437 1.00 94.56 109 MET A CA 1
ATOM 880 C C . MET A 1 109 ? 18.515 -18.344 -35.042 1.00 94.56 109 MET A C 1
ATOM 882 O O . MET A 1 109 ? 19.707 -18.107 -35.246 1.00 94.56 109 MET A O 1
ATOM 886 N N . ILE A 1 110 ? 18.110 -19.493 -34.492 1.00 93.88 110 ILE A N 1
ATOM 887 C CA . ILE A 1 110 ? 19.029 -20.591 -34.168 1.00 93.88 110 ILE A CA 1
ATOM 888 C C . ILE A 1 110 ? 19.583 -21.224 -35.444 1.00 93.88 110 ILE A C 1
ATOM 890 O O . ILE A 1 110 ? 20.783 -21.469 -35.517 1.00 93.88 110 ILE A O 1
ATOM 894 N N . LEU A 1 111 ? 18.740 -21.452 -36.454 1.00 94.81 111 LEU A N 1
ATOM 895 C CA . LEU A 1 111 ? 19.176 -22.027 -37.728 1.00 94.81 111 LEU A CA 1
ATOM 896 C C . LEU A 1 111 ? 20.198 -21.128 -38.437 1.00 94.81 111 LEU A C 1
ATOM 898 O O . LEU A 1 111 ? 21.242 -21.626 -38.847 1.00 94.81 111 LEU A O 1
ATOM 902 N N . GLU A 1 112 ? 19.955 -19.815 -38.486 1.00 94.06 112 GLU A N 1
ATOM 903 C CA . GLU A 1 112 ? 20.919 -18.845 -39.027 1.00 94.06 112 GLU A CA 1
ATOM 904 C C . GLU A 1 112 ? 22.241 -18.863 -38.235 1.00 94.06 112 GLU A C 1
ATOM 906 O O . GLU A 1 112 ? 23.333 -18.855 -38.804 1.00 94.06 112 GLU A O 1
ATOM 911 N N . SER A 1 113 ? 22.160 -18.966 -36.905 1.00 94.44 113 SER A N 1
ATOM 912 C CA . SER A 1 113 ? 23.351 -19.059 -36.052 1.00 94.44 113 SER A CA 1
ATOM 913 C C . SER A 1 113 ? 24.161 -20.331 -36.311 1.00 94.44 113 SER A C 1
ATOM 915 O O . SER A 1 113 ? 25.389 -20.291 -36.315 1.00 94.44 113 SER A O 1
ATOM 917 N N . MET A 1 114 ? 23.488 -21.460 -36.549 1.00 94.12 114 MET A N 1
ATOM 918 C CA . MET A 1 114 ? 24.133 -22.738 -36.859 1.00 94.12 114 MET A CA 1
ATOM 919 C C . MET A 1 114 ? 24.824 -22.743 -38.225 1.00 94.12 114 MET A C 1
ATOM 921 O O . MET A 1 114 ? 25.791 -23.483 -38.395 1.00 94.12 114 MET A O 1
ATOM 925 N N . GLU A 1 115 ? 24.337 -21.946 -39.178 1.00 94.88 115 GLU A N 1
ATOM 926 C CA . GLU A 1 115 ? 24.950 -21.780 -40.498 1.00 94.88 115 GLU A CA 1
ATOM 927 C C . GLU A 1 115 ? 26.235 -20.942 -40.427 1.00 94.88 115 GLU A C 1
ATOM 929 O O . GLU A 1 115 ? 27.232 -21.272 -41.069 1.00 94.88 115 GLU A O 1
ATOM 934 N N . LEU A 1 116 ? 26.234 -19.883 -39.611 1.00 93.62 116 LEU A N 1
ATOM 935 C CA . LEU A 1 116 ? 27.343 -18.926 -39.529 1.00 93.62 116 LEU A CA 1
ATOM 936 C C . LEU A 1 116 ? 28.440 -19.316 -38.526 1.00 93.62 116 LEU A C 1
ATOM 938 O O . LEU A 1 116 ? 29.587 -18.884 -38.670 1.00 93.62 116 LEU A O 1
ATOM 942 N N . VAL A 1 117 ? 28.117 -20.118 -37.508 1.00 93.81 117 VAL A N 1
ATOM 943 C CA . VAL A 1 117 ? 29.087 -20.617 -36.522 1.00 93.81 117 VAL A CA 1
ATOM 944 C C . VAL A 1 117 ? 29.598 -22.004 -36.945 1.00 93.81 117 VAL A C 1
ATOM 946 O O . VAL A 1 117 ? 28.782 -22.882 -37.229 1.00 93.81 117 VAL A O 1
ATOM 949 N N . PRO A 1 118 ? 30.922 -22.264 -36.944 1.00 94.19 118 PRO A N 1
ATOM 950 C CA . PRO A 1 118 ? 31.472 -23.590 -37.231 1.00 94.19 118 PRO A CA 1
ATOM 951 C C . PRO A 1 118 ? 30.922 -24.690 -36.310 1.00 94.19 118 PRO A C 1
ATOM 953 O O . PRO A 1 118 ? 30.779 -24.500 -35.100 1.00 94.19 118 PRO A O 1
ATOM 956 N N . LYS A 1 119 ? 30.629 -25.863 -36.884 1.00 93.94 119 LYS A N 1
ATOM 957 C CA . LYS A 1 119 ? 29.925 -26.976 -36.215 1.00 93.94 119 LYS A CA 1
ATOM 958 C C . LYS A 1 119 ? 30.638 -27.505 -34.968 1.00 93.94 119 LYS A C 1
ATOM 960 O O . LYS A 1 119 ? 30.000 -27.903 -33.997 1.00 93.94 119 LYS A O 1
ATOM 965 N N . ASP A 1 120 ? 31.961 -27.519 -34.995 1.00 92.31 120 ASP A N 1
ATOM 966 C CA . ASP A 1 120 ? 32.838 -27.887 -33.885 1.00 92.31 120 ASP A CA 1
ATOM 967 C C . ASP A 1 120 ? 32.762 -26.893 -32.713 1.00 92.31 120 ASP A C 1
ATOM 969 O O . ASP A 1 120 ? 32.909 -27.293 -31.557 1.00 92.31 120 ASP A O 1
ATOM 973 N N . LEU A 1 121 ? 32.428 -25.629 -32.991 1.00 91.56 121 LEU A N 1
ATOM 974 C CA . LEU A 1 121 ? 32.320 -24.561 -31.996 1.00 91.56 121 LEU A CA 1
ATOM 975 C C . LEU A 1 121 ? 30.896 -24.371 -31.456 1.00 91.56 121 LEU A C 1
ATOM 977 O O . LEU A 1 121 ? 30.716 -23.644 -30.478 1.00 91.56 121 LEU A O 1
ATOM 981 N N . HIS A 1 122 ? 29.883 -25.046 -32.017 1.00 92.06 122 HIS A N 1
ATOM 982 C CA . HIS A 1 122 ? 28.489 -24.958 -31.543 1.00 92.06 122 HIS A CA 1
ATOM 983 C C . HIS A 1 122 ? 28.364 -25.248 -30.043 1.00 92.06 122 HIS A C 1
ATOM 985 O O . HIS A 1 122 ? 27.628 -24.562 -29.344 1.00 92.06 122 HIS A O 1
ATOM 991 N N . LYS A 1 123 ? 29.122 -26.225 -29.525 1.00 89.50 123 LYS A N 1
ATOM 992 C CA . LYS A 1 123 ? 29.071 -26.632 -28.108 1.00 89.50 123 LYS A CA 1
ATOM 993 C C . LYS A 1 123 ? 29.614 -25.583 -27.135 1.00 89.50 123 LYS A C 1
ATOM 995 O O . LYS A 1 123 ? 29.266 -25.628 -25.960 1.00 89.50 123 LYS A O 1
ATOM 1000 N N . ILE A 1 124 ? 30.491 -24.697 -27.603 1.00 86.38 124 ILE A N 1
ATOM 1001 C CA . ILE A 1 124 ? 31.192 -23.714 -26.764 1.00 86.38 124 ILE A CA 1
ATOM 1002 C C . ILE A 1 124 ? 30.782 -22.271 -27.070 1.00 86.38 124 ILE A C 1
ATOM 1004 O O . ILE A 1 124 ? 31.264 -21.351 -26.417 1.00 86.38 124 ILE A O 1
ATOM 1008 N N . THR A 1 125 ? 29.914 -22.069 -28.063 1.00 89.81 125 THR A N 1
ATOM 1009 C CA . THR A 1 125 ? 29.420 -20.750 -28.456 1.00 89.81 125 THR A CA 1
ATOM 1010 C C . THR A 1 125 ? 28.238 -20.376 -27.566 1.00 89.81 125 THR A C 1
ATOM 1012 O O . THR A 1 125 ? 27.180 -20.999 -27.682 1.00 89.81 125 THR A O 1
ATOM 1015 N N . PRO A 1 126 ? 28.372 -19.383 -26.671 1.00 86.88 126 PRO A N 1
ATOM 1016 C CA . PRO A 1 126 ? 27.246 -18.923 -25.881 1.00 86.88 126 PRO A CA 1
ATOM 1017 C C . PRO A 1 126 ? 26.198 -18.249 -26.773 1.00 86.88 126 PRO A C 1
ATOM 1019 O O . PRO A 1 126 ? 26.517 -17.493 -27.695 1.00 86.88 126 PRO A O 1
ATOM 1022 N N . ILE A 1 127 ? 24.934 -18.518 -26.458 1.00 88.50 127 ILE A N 1
ATOM 1023 C CA . ILE A 1 127 ? 23.779 -17.839 -27.037 1.00 88.50 127 ILE A CA 1
ATOM 1024 C C . ILE A 1 127 ? 23.115 -17.047 -25.918 1.00 88.50 127 ILE A C 1
ATOM 1026 O O . ILE A 1 127 ? 22.687 -17.614 -24.914 1.00 88.50 127 ILE A O 1
ATOM 1030 N N . TYR A 1 128 ? 23.017 -15.738 -26.101 1.00 83.69 128 TYR A N 1
ATOM 1031 C CA . TYR A 1 128 ? 22.343 -14.834 -25.187 1.00 83.69 128 TYR A CA 1
ATOM 1032 C C . TYR A 1 128 ? 21.032 -14.376 -25.808 1.00 83.69 128 TYR A C 1
ATOM 1034 O O . TYR A 1 128 ? 21.029 -13.709 -26.841 1.00 83.69 128 TYR A O 1
ATOM 1042 N N . PHE A 1 129 ? 19.917 -14.699 -25.163 1.00 82.31 129 PHE A N 1
ATOM 1043 C CA . PHE A 1 129 ? 18.625 -14.109 -25.486 1.00 82.31 129 PHE A CA 1
ATOM 1044 C C . PHE A 1 129 ? 18.332 -12.994 -24.484 1.00 82.31 129 PHE A C 1
ATOM 1046 O O . PHE A 1 129 ? 18.222 -13.242 -23.286 1.00 82.31 129 PHE A O 1
ATOM 1053 N N . MET A 1 130 ? 18.246 -11.761 -24.969 1.00 76.75 130 MET A N 1
ATOM 1054 C CA . MET A 1 130 ? 18.059 -10.557 -24.168 1.00 76.75 130 MET A CA 1
ATOM 1055 C C . MET A 1 130 ? 16.765 -9.889 -24.612 1.00 76.75 130 MET A C 1
ATOM 1057 O O . MET A 1 130 ? 16.734 -9.219 -25.637 1.00 76.75 130 MET A O 1
ATOM 1061 N N . ALA A 1 131 ? 15.680 -10.085 -23.870 1.00 69.12 131 ALA A N 1
ATOM 1062 C CA . ALA A 1 131 ? 14.423 -9.404 -24.153 1.00 69.12 131 ALA A CA 1
ATOM 1063 C C . ALA A 1 131 ? 14.392 -8.047 -23.439 1.00 69.12 131 ALA A C 1
ATOM 1065 O O . ALA A 1 131 ? 14.496 -7.979 -22.218 1.00 69.12 131 ALA A O 1
ATOM 1066 N N . THR A 1 132 ? 14.216 -6.970 -24.197 1.00 61.25 132 THR A N 1
ATOM 1067 C CA . THR A 1 132 ? 13.900 -5.633 -23.672 1.00 61.25 132 THR A CA 1
ATOM 1068 C C . THR A 1 132 ? 12.401 -5.352 -23.739 1.00 61.25 132 THR A C 1
ATOM 1070 O O . THR A 1 132 ? 11.877 -4.543 -22.979 1.00 61.25 132 THR A O 1
ATOM 1073 N N . ALA A 1 133 ? 11.669 -6.052 -24.604 1.00 48.62 133 ALA A N 1
ATOM 1074 C CA . ALA A 1 133 ? 10.230 -5.903 -24.708 1.00 48.62 133 ALA A CA 1
ATOM 1075 C C . ALA A 1 133 ? 9.476 -7.046 -24.053 1.00 48.62 133 ALA A C 1
ATOM 1077 O O . ALA A 1 133 ? 9.592 -8.197 -24.459 1.00 48.62 133 ALA A O 1
ATOM 1078 N N . GLY A 1 134 ? 8.707 -6.689 -23.028 1.00 48.75 134 GLY A N 1
ATOM 1079 C CA . GLY A 1 134 ? 7.940 -7.613 -22.192 1.00 48.75 134 GLY A CA 1
ATOM 1080 C C . GLY A 1 134 ? 8.540 -7.853 -20.802 1.00 48.75 134 GLY A C 1
ATOM 1081 O O . GLY A 1 134 ? 7.813 -8.267 -19.914 1.00 48.75 134 GLY A O 1
ATOM 1082 N N . MET A 1 135 ? 9.822 -7.529 -20.568 1.00 45.44 135 MET A N 1
ATOM 1083 C CA . MET A 1 135 ? 10.457 -7.587 -19.231 1.00 45.44 135 MET A CA 1
ATOM 1084 C C . MET A 1 135 ? 10.680 -6.210 -18.578 1.00 45.44 135 MET A C 1
ATOM 1086 O O . MET A 1 135 ? 11.129 -6.134 -17.439 1.00 45.44 135 MET A O 1
ATOM 1090 N N . ASN A 1 136 ? 10.328 -5.121 -19.269 1.00 47.69 136 ASN A N 1
ATOM 1091 C CA . ASN A 1 136 ? 10.508 -3.736 -18.812 1.00 47.69 136 ASN A CA 1
ATOM 1092 C C . ASN A 1 136 ? 9.313 -3.167 -18.019 1.00 47.69 136 ASN A C 1
ATOM 1094 O O . ASN A 1 136 ? 9.159 -1.951 -17.933 1.00 47.69 136 ASN A O 1
ATOM 1098 N N . THR A 1 137 ? 8.450 -4.000 -17.441 1.00 61.59 137 THR A N 1
ATOM 1099 C CA . THR A 1 137 ? 7.440 -3.527 -16.484 1.00 61.59 137 THR A CA 1
ATOM 1100 C C . THR A 1 137 ? 7.903 -3.870 -15.079 1.00 61.59 137 THR A C 1
ATOM 1102 O O . THR A 1 137 ? 7.486 -4.869 -14.498 1.00 61.59 137 THR A O 1
ATOM 1105 N N . SER A 1 138 ? 8.805 -3.053 -14.529 1.00 75.44 138 SER A N 1
ATOM 1106 C CA . SER A 1 138 ? 9.006 -3.050 -13.082 1.00 75.44 138 SER A CA 1
ATOM 1107 C C . SER A 1 138 ? 7.702 -2.596 -12.433 1.00 75.44 138 SER A C 1
ATOM 1109 O O . SER A 1 138 ? 7.214 -1.504 -12.731 1.00 75.44 138 SER A O 1
ATOM 1111 N N . VAL A 1 139 ? 7.142 -3.427 -11.566 1.00 88.62 139 VAL A N 1
ATOM 1112 C CA . VAL A 1 139 ? 6.019 -3.039 -10.713 1.00 88.62 139 VAL A CA 1
ATOM 1113 C C . VAL A 1 139 ? 6.548 -2.401 -9.434 1.00 88.62 139 VAL A C 1
ATOM 1115 O O . VAL A 1 139 ? 7.669 -2.675 -9.001 1.00 88.62 139 VAL A O 1
ATOM 1118 N N . GLY A 1 140 ? 5.739 -1.543 -8.831 1.00 93.31 140 GLY A N 1
ATOM 1119 C CA . GLY A 1 140 ? 5.922 -1.117 -7.459 1.00 93.31 140 GLY A CA 1
ATOM 1120 C C . GLY A 1 140 ? 5.340 -2.128 -6.474 1.00 93.31 140 GLY A C 1
ATOM 1121 O O . GLY A 1 140 ? 4.462 -2.925 -6.810 1.00 93.31 140 GLY A O 1
ATOM 1122 N N . VAL A 1 141 ? 5.812 -2.073 -5.237 1.00 95.50 141 VAL A N 1
ATOM 1123 C CA . VAL A 1 141 ? 5.308 -2.871 -4.121 1.00 95.50 141 VAL A CA 1
ATOM 1124 C C . VAL A 1 141 ? 4.882 -1.930 -3.004 1.00 95.50 141 VAL A C 1
ATOM 1126 O O . VAL A 1 141 ? 5.610 -0.995 -2.658 1.00 95.50 141 VAL A O 1
ATOM 1129 N N . LEU A 1 142 ? 3.690 -2.184 -2.470 1.00 97.69 142 LEU A N 1
ATOM 1130 C CA . LEU A 1 142 ? 3.170 -1.574 -1.253 1.00 97.69 142 LEU A CA 1
ATOM 1131 C C . LEU A 1 142 ? 3.021 -2.683 -0.217 1.00 97.69 142 LEU A C 1
ATOM 1133 O O . LEU A 1 142 ? 2.258 -3.627 -0.417 1.00 97.69 142 LEU A O 1
ATOM 1137 N N . GLU A 1 143 ? 3.738 -2.585 0.887 1.00 95.50 143 GLU A N 1
ATOM 1138 C CA . GLU A 1 143 ? 3.663 -3.569 1.963 1.00 95.50 143 GLU A CA 1
ATOM 1139 C C . GLU A 1 143 ? 3.214 -2.871 3.239 1.00 95.50 143 GLU A C 1
ATOM 1141 O O . GLU A 1 143 ? 3.700 -1.792 3.554 1.00 95.50 143 GLU A O 1
ATOM 1146 N N . MET A 1 144 ? 2.280 -3.474 3.971 1.00 95.81 144 MET A N 1
ATOM 1147 C CA . MET A 1 144 ? 1.934 -3.028 5.317 1.00 95.81 144 MET A CA 1
ATOM 1148 C C . MET A 1 144 ? 2.067 -4.202 6.276 1.00 95.81 144 MET A C 1
ATOM 1150 O O . MET A 1 144 ? 1.362 -5.207 6.150 1.00 95.81 144 MET A O 1
ATOM 1154 N N . GLY A 1 145 ? 2.977 -4.061 7.234 1.00 93.19 145 GLY A N 1
ATOM 1155 C CA . GLY A 1 145 ? 3.150 -4.979 8.351 1.00 93.19 145 GLY A CA 1
ATOM 1156 C C . GLY A 1 145 ? 2.478 -4.465 9.625 1.00 93.19 145 GLY A C 1
ATOM 1157 O O . GLY A 1 145 ? 1.651 -3.553 9.606 1.00 93.19 145 GLY A O 1
ATOM 1158 N N . GLY A 1 146 ? 2.858 -5.040 10.768 1.00 92.00 146 GLY A N 1
ATOM 1159 C CA . GLY A 1 146 ? 2.354 -4.611 12.077 1.00 92.00 146 GLY A CA 1
ATOM 1160 C C . GLY A 1 146 ? 2.925 -3.267 12.545 1.00 92.00 146 GLY A C 1
ATOM 1161 O O . GLY A 1 146 ? 2.177 -2.442 13.061 1.00 92.00 146 GLY A O 1
ATOM 1162 N N . GLY A 1 147 ? 4.226 -3.033 12.338 1.00 91.75 147 GLY A N 1
ATOM 1163 C CA . GLY A 1 147 ? 4.924 -1.838 12.836 1.00 91.75 147 GLY A CA 1
ATOM 1164 C C . GLY A 1 147 ? 5.254 -0.776 11.790 1.00 91.75 147 GLY A C 1
ATOM 1165 O O . GLY A 1 147 ? 5.560 0.359 12.143 1.00 91.75 147 GLY A O 1
ATOM 1166 N N . SER A 1 148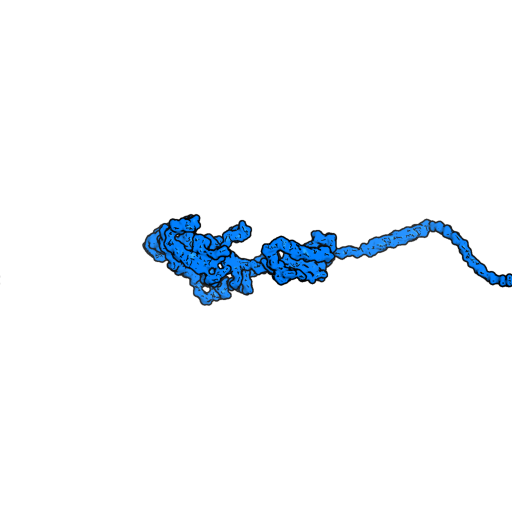 ? 5.193 -1.103 10.502 1.00 94.88 148 SER A N 1
ATOM 1167 C CA . SER A 1 148 ? 5.567 -0.183 9.427 1.00 94.88 148 SER A CA 1
ATOM 1168 C C . SER A 1 148 ? 4.815 -0.467 8.129 1.00 94.88 148 SER A C 1
ATOM 1170 O O . SER A 1 148 ? 4.211 -1.528 7.963 1.00 94.88 148 SER A O 1
ATOM 1172 N N . THR A 1 149 ? 4.867 0.502 7.217 1.00 96.81 149 THR A N 1
ATOM 1173 C CA . THR A 1 149 ? 4.411 0.371 5.828 1.00 96.81 149 THR A CA 1
ATOM 1174 C C . THR A 1 149 ? 5.510 0.836 4.879 1.00 96.81 149 THR A C 1
ATOM 1176 O O . THR A 1 149 ? 6.233 1.794 5.169 1.00 96.81 149 THR A O 1
ATOM 1179 N N . GLN A 1 150 ? 5.652 0.162 3.746 1.00 97.12 150 GLN A N 1
ATOM 1180 C CA . GLN A 1 150 ? 6.703 0.371 2.762 1.00 97.12 150 GLN A CA 1
ATOM 1181 C C . GLN A 1 150 ? 6.110 0.693 1.397 1.00 97.12 150 GLN A C 1
ATOM 1183 O O . GLN A 1 150 ? 5.074 0.161 0.999 1.00 97.12 150 GLN A O 1
ATOM 1188 N N . ILE A 1 151 ? 6.833 1.528 0.657 1.00 97.50 151 ILE A N 1
ATOM 1189 C CA . ILE A 1 151 ? 6.597 1.796 -0.759 1.00 97.50 151 ILE A CA 1
ATOM 1190 C C . ILE A 1 151 ? 7.928 1.688 -1.499 1.00 97.50 151 ILE A C 1
ATOM 1192 O O . ILE A 1 151 ? 8.925 2.316 -1.128 1.00 97.50 151 ILE A O 1
ATOM 1196 N N . VAL A 1 152 ? 7.944 0.867 -2.546 1.00 95.44 152 VAL A N 1
ATOM 1197 C CA . VAL A 1 152 ? 9.137 0.599 -3.353 1.00 95.44 152 VAL A CA 1
ATOM 1198 C C . VAL A 1 152 ? 8.755 0.568 -4.825 1.00 95.44 152 VAL A C 1
ATOM 1200 O O . VAL A 1 152 ? 7.825 -0.140 -5.188 1.00 95.44 152 VAL A O 1
ATOM 1203 N N . PHE A 1 153 ? 9.444 1.318 -5.686 1.00 94.88 153 PHE A N 1
ATOM 1204 C CA . PHE A 1 153 ? 9.213 1.290 -7.137 1.00 94.88 153 PHE A CA 1
ATOM 1205 C C . PHE A 1 153 ? 10.367 1.924 -7.920 1.00 94.88 153 PHE A C 1
ATOM 1207 O O . PHE A 1 153 ? 11.217 2.604 -7.350 1.00 94.88 153 PHE A O 1
ATOM 1214 N N . VAL A 1 154 ? 10.401 1.720 -9.238 1.00 92.12 154 VAL A N 1
ATOM 1215 C CA . VAL A 1 154 ? 11.370 2.358 -10.144 1.00 92.12 154 VAL A CA 1
ATOM 1216 C C . VAL A 1 154 ? 10.691 3.550 -10.834 1.00 92.12 154 VAL A C 1
ATOM 1218 O O . VAL A 1 154 ? 9.908 3.345 -11.762 1.00 92.12 154 VAL A O 1
ATOM 1221 N N . PRO A 1 155 ? 10.934 4.797 -10.393 1.00 89.94 155 PRO A N 1
ATOM 1222 C CA . PRO A 1 155 ? 10.317 5.975 -10.993 1.00 89.94 155 PRO A CA 1
ATOM 1223 C C . PRO A 1 155 ? 10.893 6.294 -12.375 1.00 89.94 155 PRO A C 1
ATOM 1225 O O . PRO A 1 155 ? 12.061 6.041 -12.671 1.00 89.94 155 PRO A O 1
ATOM 1228 N N . LYS A 1 156 ? 10.073 6.948 -13.204 1.00 85.75 156 LYS A N 1
ATOM 1229 C CA . LYS A 1 156 ? 10.470 7.464 -14.529 1.00 85.75 156 LYS A CA 1
ATOM 1230 C C . LYS A 1 156 ? 11.212 8.804 -14.463 1.00 85.75 156 LYS A C 1
ATOM 1232 O O . LYS A 1 156 ? 11.752 9.265 -15.466 1.00 85.75 156 LYS A O 1
ATOM 1237 N N . THR A 1 157 ? 11.229 9.437 -13.294 1.00 83.38 157 THR A N 1
ATOM 1238 C CA . THR A 1 157 ? 11.885 10.722 -13.026 1.00 83.38 157 THR A CA 1
ATOM 1239 C C . THR A 1 157 ? 13.122 10.542 -12.145 1.00 83.38 157 THR A C 1
ATOM 1241 O O . THR A 1 157 ? 13.224 9.539 -11.435 1.00 83.38 157 THR A O 1
ATOM 1244 N N . PRO A 1 158 ? 14.057 11.512 -12.124 1.00 84.69 158 PRO A N 1
ATOM 1245 C CA . PRO A 1 158 ? 15.180 11.487 -11.194 1.00 84.69 158 PRO A CA 1
ATOM 1246 C C . PRO A 1 158 ? 14.730 11.335 -9.733 1.00 84.69 158 PRO A C 1
ATOM 1248 O O . PRO A 1 158 ? 13.744 11.935 -9.305 1.00 84.69 158 PRO A O 1
ATOM 1251 N N . ILE A 1 159 ? 15.479 10.536 -8.971 1.00 87.12 159 ILE A N 1
ATOM 1252 C CA . ILE A 1 159 ? 15.251 10.319 -7.539 1.00 87.12 159 ILE A CA 1
ATOM 1253 C C . ILE A 1 159 ? 16.162 11.260 -6.762 1.00 87.12 159 ILE A C 1
ATOM 1255 O O . ILE A 1 159 ? 17.384 11.178 -6.902 1.00 87.12 159 ILE A O 1
ATOM 1259 N N . TYR A 1 160 ? 15.573 12.120 -5.934 1.00 85.25 160 TYR A N 1
ATOM 1260 C CA . TYR A 1 160 ? 16.319 13.131 -5.179 1.00 85.25 160 TYR A CA 1
ATOM 1261 C C . TYR A 1 160 ? 16.688 12.699 -3.752 1.00 85.25 160 TYR A C 1
ATOM 1263 O O . TYR A 1 160 ? 17.684 13.170 -3.216 1.00 85.25 160 TYR A O 1
ATOM 1271 N N . ALA A 1 161 ? 15.931 11.779 -3.150 1.00 87.19 161 ALA A N 1
ATOM 1272 C CA . ALA A 1 161 ? 16.239 11.151 -1.865 1.00 87.19 161 ALA A CA 1
ATOM 1273 C C . ALA A 1 161 ? 15.645 9.734 -1.807 1.00 87.19 161 ALA A C 1
ATOM 1275 O O . ALA A 1 161 ? 14.794 9.389 -2.628 1.00 87.19 161 ALA A O 1
ATOM 1276 N N . ASN A 1 162 ? 16.090 8.914 -0.847 1.00 88.38 162 ASN A N 1
ATOM 1277 C CA . ASN A 1 162 ? 15.639 7.521 -0.685 1.00 88.38 162 ASN A CA 1
ATOM 1278 C C . ASN A 1 162 ? 15.868 6.648 -1.941 1.00 88.38 162 ASN A C 1
ATOM 1280 O O . ASN A 1 162 ? 15.087 5.749 -2.255 1.00 88.38 162 ASN A O 1
ATOM 1284 N N . LYS A 1 163 ? 16.946 6.934 -2.687 1.00 89.06 163 LYS A N 1
ATOM 1285 C CA . LYS A 1 163 ? 17.382 6.133 -3.836 1.00 89.06 163 LYS A CA 1
ATOM 1286 C C . LYS A 1 163 ? 18.130 4.897 -3.349 1.00 89.06 163 LYS A C 1
ATOM 1288 O O . LYS A 1 163 ? 19.142 5.015 -2.665 1.00 89.06 163 LYS A O 1
ATOM 1293 N N . PHE A 1 164 ? 17.697 3.735 -3.804 1.00 85.88 164 PHE A N 1
ATOM 1294 C CA . PHE A 1 164 ? 18.383 2.467 -3.635 1.00 85.88 164 PHE A CA 1
ATOM 1295 C C . PHE A 1 164 ? 18.714 1.887 -5.011 1.00 85.88 164 PHE A C 1
ATOM 1297 O O . PHE A 1 164 ? 17.845 1.767 -5.871 1.00 85.88 164 PHE A O 1
ATOM 1304 N N . ILE A 1 165 ? 19.985 1.568 -5.258 1.00 84.81 165 ILE A N 1
ATOM 1305 C CA . ILE A 1 165 ? 20.411 0.979 -6.532 1.00 84.81 165 ILE A CA 1
ATOM 1306 C C . ILE A 1 165 ? 20.505 -0.526 -6.342 1.00 84.81 165 ILE A C 1
ATOM 1308 O O . ILE A 1 165 ? 21.318 -1.004 -5.554 1.00 84.81 165 ILE A O 1
ATOM 1312 N N . THR A 1 166 ? 19.687 -1.272 -7.074 1.00 74.69 166 THR A N 1
ATOM 1313 C CA . THR A 1 166 ? 19.714 -2.736 -7.062 1.00 74.69 166 THR A CA 1
ATOM 1314 C C . THR A 1 166 ? 20.326 -3.245 -8.355 1.00 74.69 166 THR A C 1
ATOM 1316 O O . THR A 1 166 ? 20.002 -2.760 -9.438 1.00 74.69 166 THR A O 1
ATOM 1319 N N . HIS A 1 167 ? 21.206 -4.233 -8.248 1.00 76.69 167 HIS A N 1
ATOM 1320 C CA . HIS A 1 167 ? 21.815 -4.894 -9.393 1.00 76.69 167 HIS A CA 1
ATOM 1321 C C . HIS A 1 167 ? 21.258 -6.314 -9.501 1.00 76.69 167 HIS A C 1
ATOM 1323 O O . HIS A 1 167 ? 21.471 -7.131 -8.607 1.00 76.69 167 HIS A O 1
ATOM 1329 N N . ILE A 1 168 ? 20.514 -6.594 -10.572 1.00 72.56 168 ILE A N 1
ATOM 1330 C CA . ILE A 1 168 ? 19.921 -7.911 -10.833 1.00 72.56 168 ILE A CA 1
ATOM 1331 C C . ILE A 1 168 ? 20.370 -8.352 -12.224 1.00 72.56 168 ILE A C 1
ATOM 1333 O O . ILE A 1 168 ? 20.031 -7.723 -13.229 1.00 72.56 168 ILE A O 1
ATOM 1337 N N . GLY A 1 169 ? 21.148 -9.434 -12.285 1.00 77.81 169 GLY A N 1
ATOM 1338 C CA . GLY A 1 169 ? 21.777 -9.877 -13.529 1.00 77.81 169 GLY A CA 1
ATOM 1339 C C . GLY A 1 169 ? 22.802 -8.854 -14.017 1.00 77.81 169 GLY A C 1
ATOM 1340 O O . GLY A 1 169 ? 23.785 -8.609 -13.328 1.00 77.81 169 GLY A O 1
ATOM 1341 N N . SER A 1 170 ? 22.568 -8.275 -15.196 1.00 73.56 170 SER A N 1
ATOM 1342 C CA . SER A 1 170 ? 23.372 -7.190 -15.782 1.00 73.56 170 SER A CA 1
ATOM 1343 C C . SER A 1 170 ? 22.672 -5.826 -15.742 1.00 73.56 170 SER A C 1
ATOM 1345 O O . SER A 1 170 ? 23.141 -4.876 -16.370 1.00 73.56 170 SER A O 1
ATOM 1347 N N . THR A 1 171 ? 21.516 -5.733 -15.079 1.00 72.50 171 THR A N 1
ATOM 1348 C CA . THR A 1 171 ? 20.667 -4.538 -15.093 1.00 72.50 171 THR A CA 1
ATOM 1349 C C . THR A 1 171 ? 20.730 -3.825 -13.750 1.00 72.50 171 THR A C 1
ATOM 1351 O O . THR A 1 171 ? 20.575 -4.436 -12.689 1.00 72.50 171 THR A O 1
ATOM 1354 N N . TYR A 1 172 ? 20.917 -2.508 -13.809 1.00 78.19 172 TYR A N 1
ATOM 1355 C CA . TYR A 1 172 ? 20.822 -1.621 -12.657 1.00 78.19 172 TYR A CA 1
ATOM 1356 C C . TYR A 1 172 ? 19.421 -1.023 -12.582 1.00 78.19 172 TYR A C 1
ATOM 1358 O O . TYR A 1 172 ? 18.971 -0.354 -13.511 1.00 78.19 172 TYR A O 1
ATOM 1366 N N . TYR A 1 173 ? 18.757 -1.224 -11.451 1.00 84.12 173 TYR A N 1
ATOM 1367 C CA . TYR A 1 173 ? 17.474 -0.614 -11.137 1.00 84.12 173 TYR A CA 1
ATOM 1368 C C . TYR A 1 173 ? 17.700 0.537 -10.165 1.00 84.12 173 TYR A C 1
ATOM 1370 O O . TYR A 1 173 ? 18.267 0.364 -9.085 1.00 84.12 173 TYR A O 1
ATOM 1378 N N . HIS A 1 174 ? 17.292 1.735 -10.574 1.00 88.69 174 HIS A N 1
ATOM 1379 C CA . HIS A 1 174 ? 17.265 2.909 -9.710 1.00 88.69 174 HIS A CA 1
ATOM 1380 C C . HIS A 1 174 ? 15.916 2.947 -9.003 1.00 88.69 174 HIS A C 1
ATOM 1382 O O . HIS A 1 174 ? 14.945 3.474 -9.535 1.00 88.69 174 HIS A O 1
ATOM 1388 N N . THR A 1 175 ? 15.863 2.362 -7.818 1.00 90.25 175 THR A N 1
ATOM 1389 C CA . THR A 1 175 ? 14.630 2.160 -7.067 1.00 90.25 175 THR A CA 1
ATOM 1390 C C . THR A 1 175 ? 14.459 3.286 -6.052 1.00 90.25 175 THR A C 1
ATOM 1392 O O . THR A 1 175 ? 15.405 3.656 -5.358 1.00 90.25 175 THR A O 1
ATOM 1395 N N . TYR A 1 176 ? 13.264 3.854 -5.953 1.00 94.56 176 TYR A N 1
ATOM 1396 C CA . TYR A 1 176 ? 12.850 4.598 -4.770 1.00 94.56 176 TYR A CA 1
ATOM 1397 C C . TYR A 1 176 ? 12.332 3.591 -3.746 1.00 94.56 176 TYR A C 1
ATOM 1399 O O . TYR A 1 176 ? 11.477 2.773 -4.083 1.00 94.56 176 TYR A O 1
ATOM 1407 N N . ALA A 1 177 ? 12.845 3.638 -2.521 1.00 94.06 177 ALA A N 1
ATOM 1408 C CA . ALA A 1 177 ? 12.417 2.748 -1.450 1.00 94.06 177 ALA A CA 1
ATOM 1409 C C . ALA A 1 177 ? 12.346 3.514 -0.133 1.00 94.06 177 ALA A C 1
ATOM 1411 O O . ALA A 1 177 ? 13.331 4.126 0.283 1.00 94.06 177 ALA A O 1
ATOM 1412 N N . HIS A 1 178 ? 11.200 3.461 0.539 1.00 95.19 178 HIS A N 1
ATOM 1413 C CA . HIS A 1 178 ? 11.051 4.060 1.859 1.00 95.19 178 HIS A CA 1
ATOM 1414 C C . HIS A 1 178 ? 10.152 3.216 2.766 1.00 95.19 178 HIS A C 1
ATOM 1416 O O . HIS A 1 178 ? 9.221 2.560 2.299 1.00 95.19 178 HIS A O 1
ATOM 1422 N N . SER A 1 179 ? 10.440 3.252 4.069 1.00 95.38 179 SER A N 1
ATOM 1423 C CA . SER A 1 179 ? 9.689 2.559 5.116 1.00 95.38 179 SER A CA 1
ATOM 1424 C C . SER A 1 179 ? 9.243 3.559 6.175 1.00 95.38 179 SER A C 1
ATOM 1426 O O . SER A 1 179 ? 10.075 4.159 6.850 1.00 95.38 179 SER A O 1
ATOM 1428 N N . TYR A 1 180 ? 7.935 3.677 6.374 1.00 95.06 180 TYR A N 1
ATOM 1429 C CA . TYR A 1 180 ? 7.333 4.522 7.399 1.00 95.06 180 TYR A CA 1
ATOM 1430 C C . TYR A 1 180 ? 7.115 3.707 8.670 1.00 95.06 180 TYR A C 1
ATOM 1432 O O . TYR A 1 180 ? 6.161 2.932 8.783 1.00 95.06 180 TYR A O 1
ATOM 1440 N N . LEU A 1 181 ? 8.034 3.857 9.622 1.00 92.62 181 LEU A N 1
ATOM 1441 C CA . LEU A 1 181 ? 7.912 3.259 10.948 1.00 92.62 181 LEU A CA 1
ATOM 1442 C C . LEU A 1 181 ? 6.728 3.877 11.709 1.00 92.62 181 LEU A C 1
ATOM 1444 O O . LEU A 1 181 ? 6.454 5.066 11.567 1.00 92.62 181 LEU A O 1
ATOM 1448 N N . ASN A 1 182 ? 6.054 3.073 12.529 1.00 93.06 182 ASN A N 1
ATOM 1449 C CA . ASN A 1 182 ? 4.861 3.423 13.308 1.00 93.06 182 ASN A CA 1
ATOM 1450 C C . ASN A 1 182 ? 3.589 3.665 12.474 1.00 93.06 182 ASN A C 1
ATOM 1452 O O . ASN A 1 182 ? 2.601 4.181 12.992 1.00 93.06 182 ASN A O 1
ATOM 1456 N N . PHE A 1 183 ? 3.600 3.279 11.196 1.00 95.31 183 PHE A N 1
ATOM 1457 C CA . PHE A 1 183 ? 2.441 3.334 10.292 1.00 95.31 183 PHE A CA 1
ATOM 1458 C C . PHE A 1 183 ? 2.006 1.939 9.810 1.00 95.31 183 PHE A C 1
ATOM 1460 O O . PHE A 1 183 ? 1.327 1.805 8.794 1.00 95.31 183 PHE A O 1
ATOM 1467 N N . GLY A 1 184 ? 2.419 0.890 10.526 1.00 94.75 184 GLY A N 1
ATOM 1468 C CA . GLY A 1 184 ? 1.861 -0.451 10.363 1.00 94.75 184 GLY A CA 1
ATOM 1469 C C . GLY A 1 184 ? 0.543 -0.614 11.120 1.00 94.75 184 GLY A C 1
ATOM 1470 O O . GLY A 1 184 ? 0.221 0.170 12.011 1.00 94.75 184 GLY A O 1
ATOM 1471 N N . GLN A 1 185 ? -0.210 -1.659 10.786 1.00 93.81 185 GLN A N 1
ATOM 1472 C CA . GLN A 1 185 ? -1.577 -1.858 11.276 1.00 93.81 185 GLN A CA 1
ATOM 1473 C C . GLN A 1 185 ? -1.677 -1.918 12.811 1.00 93.81 185 GLN A C 1
ATOM 1475 O O . GLN A 1 185 ? -2.575 -1.313 13.388 1.00 93.81 185 GLN A O 1
ATOM 1480 N N . ALA A 1 186 ? -0.773 -2.642 13.478 1.00 93.06 186 ALA A N 1
ATOM 1481 C CA . ALA A 1 186 ? -0.813 -2.802 14.934 1.00 93.06 186 ALA A CA 1
ATOM 1482 C C . ALA A 1 186 ? -0.433 -1.500 15.650 1.00 93.06 186 ALA A C 1
ATOM 1484 O O . ALA A 1 186 ? -1.125 -1.078 16.571 1.00 93.06 186 ALA A O 1
ATOM 1485 N N . TYR A 1 187 ? 0.604 -0.822 15.159 1.00 95.44 187 TYR A N 1
ATOM 1486 C CA . TYR A 1 187 ? 1.053 0.451 15.721 1.00 95.44 187 TYR A CA 1
ATOM 1487 C C . TYR A 1 187 ? 0.018 1.565 15.556 1.00 95.44 187 TYR A C 1
ATOM 1489 O O . TYR A 1 187 ? -0.080 2.436 16.411 1.00 95.44 187 TYR A O 1
ATOM 1497 N N . LEU A 1 188 ? -0.780 1.549 14.485 1.00 95.44 188 LEU A N 1
ATOM 1498 C CA . LEU A 1 188 ? -1.878 2.506 14.331 1.00 95.44 188 LEU A CA 1
ATOM 1499 C C . LEU A 1 188 ? -2.945 2.327 15.407 1.00 95.44 188 LEU A C 1
ATOM 1501 O O . LEU A 1 188 ? -3.435 3.322 15.931 1.00 95.44 188 LEU A O 1
ATOM 1505 N N . ILE A 1 189 ? -3.273 1.082 15.755 1.00 95.75 189 ILE A N 1
ATOM 1506 C CA . ILE A 1 189 ? -4.228 0.779 16.826 1.00 95.75 189 ILE A CA 1
ATOM 1507 C C . ILE A 1 189 ? -3.690 1.288 18.163 1.00 95.75 189 ILE A C 1
ATOM 1509 O O . ILE A 1 189 ? -4.395 2.014 18.858 1.00 95.75 189 ILE A O 1
ATOM 1513 N N . GLU A 1 190 ? -2.436 0.970 18.491 1.00 95.38 190 GLU A N 1
ATOM 1514 C CA . GLU A 1 190 ? -1.775 1.458 19.711 1.00 95.38 190 GLU A CA 1
ATOM 1515 C C . GLU A 1 190 ? -1.760 2.993 19.754 1.00 95.38 190 GLU A C 1
ATOM 1517 O O . GLU A 1 190 ? -2.140 3.600 20.749 1.00 95.38 190 GLU A O 1
ATOM 1522 N N . ARG A 1 191 ? -1.449 3.647 18.632 1.00 95.31 191 ARG A N 1
ATOM 1523 C CA . ARG A 1 191 ? -1.404 5.111 18.548 1.00 95.31 191 ARG A CA 1
ATOM 1524 C C . ARG A 1 191 ? -2.773 5.774 18.707 1.00 95.31 191 ARG A C 1
ATOM 1526 O O . ARG A 1 191 ? -2.854 6.859 19.282 1.00 95.31 191 ARG A O 1
ATOM 1533 N N . VAL A 1 192 ? -3.839 5.160 18.186 1.00 97.06 192 VAL A N 1
ATOM 1534 C CA . VAL A 1 192 ? -5.216 5.616 18.437 1.00 97.06 192 VAL A CA 1
ATOM 1535 C C . VAL A 1 192 ? -5.553 5.447 19.917 1.00 97.06 192 VAL A C 1
ATOM 1537 O O . VAL A 1 192 ? -6.080 6.378 20.519 1.00 97.06 192 VAL A O 1
ATOM 1540 N N . GLN A 1 193 ? -5.196 4.316 20.529 1.00 95.75 193 GLN A N 1
ATOM 1541 C CA . GLN A 1 193 ? -5.418 4.090 21.958 1.00 95.75 193 GLN A CA 1
ATOM 1542 C C . GLN A 1 193 ? -4.695 5.135 22.812 1.00 95.75 193 GLN A C 1
ATOM 1544 O O . GLN A 1 193 ? -5.335 5.745 23.663 1.00 95.75 193 GLN A O 1
ATOM 1549 N N . ASP A 1 194 ? -3.422 5.424 22.539 1.00 94.62 194 ASP A N 1
ATOM 1550 C CA . ASP A 1 194 ? -2.659 6.462 23.243 1.00 94.62 194 ASP A CA 1
ATOM 1551 C C . ASP A 1 194 ? -3.303 7.849 23.104 1.00 94.62 194 ASP A C 1
ATOM 1553 O O . ASP A 1 194 ? -3.406 8.604 24.074 1.00 94.62 194 ASP A O 1
ATOM 1557 N N . HIS A 1 195 ? -3.781 8.188 21.902 1.00 95.00 195 HIS A N 1
ATOM 1558 C CA . HIS A 1 195 ? -4.490 9.442 21.650 1.00 95.00 195 HIS A CA 1
ATOM 1559 C C . HIS A 1 195 ? -5.782 9.542 22.476 1.00 95.00 195 HIS A C 1
ATOM 1561 O O . HIS A 1 195 ? -6.040 10.566 23.111 1.00 95.00 195 HIS A O 1
ATOM 1567 N N . LEU A 1 196 ? -6.573 8.468 22.512 1.00 96.56 196 LEU A N 1
ATOM 1568 C CA . LEU A 1 196 ? -7.824 8.414 23.268 1.00 96.56 196 LEU A CA 1
ATOM 1569 C C . LEU A 1 196 ? -7.591 8.372 24.784 1.00 96.56 196 LEU A C 1
ATOM 1571 O O . LEU A 1 196 ? -8.355 8.983 25.529 1.00 96.56 196 LEU A O 1
ATOM 1575 N N . LEU A 1 197 ? -6.522 7.721 25.257 1.00 94.50 197 LEU A N 1
ATOM 1576 C CA . LEU A 1 197 ? -6.110 7.765 26.664 1.00 94.50 197 LEU A CA 1
ATOM 1577 C C . LEU A 1 197 ? -5.847 9.205 27.100 1.00 94.50 197 LEU A C 1
ATOM 1579 O O . LEU A 1 197 ? -6.377 9.644 28.120 1.00 94.50 197 LEU A O 1
ATOM 1583 N N . GLN A 1 198 ? -5.091 9.966 26.306 1.00 91.69 198 GLN A N 1
ATOM 1584 C CA . GLN A 1 198 ? -4.823 11.375 26.597 1.00 91.69 198 GLN A CA 1
ATOM 1585 C C . GLN A 1 198 ? -6.114 12.208 26.608 1.00 91.69 198 GLN A C 1
ATOM 1587 O O . GLN A 1 198 ? -6.295 13.050 27.488 1.00 91.69 198 GLN A O 1
ATOM 1592 N N . GLN A 1 199 ? -7.039 11.946 25.679 1.00 91.69 199 GLN A N 1
ATOM 1593 C CA . GLN A 1 199 ? -8.343 12.617 25.631 1.00 91.69 199 GLN A CA 1
ATOM 1594 C C . GLN A 1 199 ? -9.283 12.233 26.781 1.00 91.69 199 GLN A C 1
ATOM 1596 O O . GLN A 1 199 ? -10.123 13.043 27.175 1.00 91.69 199 GLN A O 1
ATOM 1601 N N . SER A 1 200 ? -9.148 11.026 27.338 1.00 92.25 200 SER A N 1
ATOM 1602 C CA . SER A 1 200 ? -9.987 10.558 28.447 1.00 92.25 200 SER A CA 1
ATOM 1603 C C . SER A 1 200 ? -9.814 11.410 29.710 1.00 92.25 200 SER A C 1
ATOM 1605 O O . SER A 1 200 ? -10.739 11.501 30.521 1.00 92.25 200 SER A O 1
ATOM 1607 N N . GLY A 1 201 ? -8.664 12.077 29.871 1.00 89.12 201 GLY A N 1
ATOM 1608 C CA . GLY A 1 201 ? -8.371 12.910 31.033 1.00 89.12 201 GLY A CA 1
ATOM 1609 C C . GLY A 1 201 ? -8.492 12.096 32.321 1.00 89.12 201 GLY A C 1
ATOM 1610 O O . GLY A 1 201 ? -7.716 11.176 32.550 1.00 89.12 201 GLY A O 1
ATOM 1611 N N . THR A 1 202 ? -9.487 12.406 33.156 1.00 87.88 202 THR A N 1
ATOM 1612 C CA . THR A 1 202 ? -9.788 11.693 34.414 1.00 87.88 202 THR A CA 1
ATOM 1613 C C . THR A 1 202 ? -10.962 10.714 34.310 1.00 87.88 202 THR A C 1
ATOM 1615 O O . THR A 1 202 ? -11.402 10.198 35.332 1.00 87.88 202 THR A O 1
ATOM 1618 N N . ASN A 1 203 ? -11.495 10.454 33.111 1.00 93.12 203 ASN A N 1
ATOM 1619 C CA . ASN A 1 203 ? -12.619 9.533 32.907 1.00 93.12 203 ASN A CA 1
ATOM 1620 C C . ASN A 1 203 ? -12.134 8.091 32.758 1.00 93.12 203 ASN A C 1
ATOM 1622 O O . ASN A 1 203 ? -11.156 7.845 32.057 1.00 93.12 203 ASN A O 1
ATOM 1626 N N . ASP A 1 204 ? -12.811 7.134 33.392 1.00 93.81 204 ASP A N 1
ATOM 1627 C CA . ASP A 1 204 ? -12.413 5.713 33.365 1.00 93.81 204 ASP A CA 1
ATOM 1628 C C . ASP A 1 204 ? -12.857 4.984 32.088 1.00 93.81 204 ASP A C 1
ATOM 1630 O O . ASP A 1 204 ? -12.590 3.797 31.905 1.00 93.81 204 ASP A O 1
ATOM 1634 N N . SER A 1 205 ? -13.520 5.699 31.179 1.00 96.25 205 SER A N 1
ATOM 1635 C CA . SER A 1 205 ? -13.912 5.197 29.869 1.00 96.25 205 SER A CA 1
ATOM 1636 C C . SER A 1 205 ? -13.871 6.290 28.810 1.00 96.25 205 SER A C 1
ATOM 1638 O O . SER A 1 205 ? -14.174 7.449 29.102 1.00 96.25 205 SER A O 1
ATOM 1640 N N . VAL A 1 206 ? -13.587 5.901 27.570 1.00 97.31 206 VAL A N 1
ATOM 1641 C CA . VAL A 1 206 ? -13.594 6.778 26.394 1.00 97.31 206 VAL A CA 1
ATOM 1642 C C . VAL A 1 206 ? -14.139 6.020 25.183 1.00 97.31 206 VAL A C 1
ATOM 1644 O O . VAL A 1 206 ? -14.011 4.799 25.097 1.00 97.31 206 VAL A O 1
ATOM 1647 N N . LEU A 1 207 ? -14.796 6.732 24.267 1.00 97.62 207 LEU A N 1
ATOM 1648 C CA . LEU A 1 207 ? -15.290 6.142 23.022 1.00 97.62 207 LEU A CA 1
ATOM 1649 C C . LEU A 1 207 ? -14.134 5.945 22.036 1.00 97.62 207 LEU A C 1
ATOM 1651 O O . LEU A 1 207 ? -13.348 6.864 21.823 1.00 97.62 207 LEU A O 1
ATOM 1655 N N . ASP A 1 208 ? -14.077 4.772 21.412 1.00 98.00 208 ASP A N 1
ATOM 1656 C CA . ASP A 1 208 ? -13.122 4.432 20.361 1.00 98.00 208 ASP A CA 1
ATOM 1657 C C . ASP A 1 208 ? -13.837 4.364 18.996 1.00 98.00 208 ASP A C 1
ATOM 1659 O O . ASP A 1 208 ? -14.494 3.361 18.683 1.00 98.00 208 ASP A O 1
ATOM 1663 N N . PRO A 1 209 ? -13.732 5.425 18.168 1.00 98.19 209 PRO A N 1
ATOM 1664 C CA . PRO A 1 209 ? -14.393 5.495 16.866 1.00 98.19 209 PRO A CA 1
ATOM 1665 C C . PRO A 1 209 ? -13.806 4.549 15.825 1.00 98.19 209 PRO A C 1
ATOM 1667 O O . PRO A 1 209 ? -14.478 4.233 14.846 1.00 98.19 209 PRO A O 1
ATOM 1670 N N . CYS A 1 210 ? -12.577 4.080 16.028 1.00 98.25 210 CYS A N 1
ATOM 1671 C CA . CYS A 1 210 ? -11.883 3.199 15.098 1.00 98.25 210 CYS A CA 1
ATOM 1672 C C . CYS A 1 210 ? -12.185 1.714 15.336 1.00 98.25 210 CYS A C 1
ATOM 1674 O O . CYS A 1 210 ? -11.665 0.850 14.622 1.00 98.25 210 CYS A O 1
ATOM 1676 N N . ARG A 1 211 ? -13.025 1.421 16.332 1.00 97.06 211 ARG A N 1
ATOM 1677 C CA . ARG A 1 211 ? -13.319 0.082 16.820 1.00 97.06 211 ARG A CA 1
ATOM 1678 C C . ARG A 1 211 ? -14.799 -0.245 16.696 1.00 97.06 211 ARG A C 1
ATOM 1680 O O . ARG A 1 211 ? -15.648 0.623 16.896 1.00 97.06 211 ARG A O 1
ATOM 1687 N N . LEU A 1 212 ? -15.107 -1.496 16.355 1.00 98.31 212 LEU A N 1
ATOM 1688 C CA . LEU A 1 212 ? -16.488 -1.932 16.133 1.00 98.31 212 LEU A CA 1
ATOM 1689 C C . LEU A 1 212 ? -17.337 -1.858 17.401 1.00 98.31 212 LEU A C 1
ATOM 1691 O O . LEU A 1 212 ? -16.836 -1.958 18.523 1.00 98.31 212 LEU A O 1
ATOM 1695 N N . ARG A 1 213 ? -18.655 -1.742 17.216 1.00 97.81 213 ARG A N 1
ATOM 1696 C CA . ARG A 1 213 ? -19.593 -1.686 18.340 1.00 97.81 213 ARG A CA 1
ATOM 1697 C C . ARG A 1 213 ? -19.534 -2.979 19.156 1.00 97.81 213 ARG A C 1
ATOM 1699 O O . ARG A 1 213 ? -19.640 -4.077 18.614 1.00 97.81 213 ARG A O 1
ATOM 1706 N N . GLY A 1 214 ? -19.379 -2.841 20.470 1.00 94.81 214 GLY A N 1
ATOM 1707 C CA . GLY A 1 214 ? -19.301 -3.974 21.398 1.00 94.81 214 GLY A CA 1
ATOM 1708 C C . GLY A 1 214 ? -17.914 -4.615 21.532 1.00 94.81 214 GLY A C 1
ATOM 1709 O O . GLY A 1 214 ? -17.726 -5.426 22.435 1.00 94.81 214 GLY A O 1
ATOM 1710 N N . ASP A 1 215 ? -16.928 -4.228 20.716 1.00 96.69 215 ASP A N 1
ATOM 1711 C CA . ASP A 1 215 ? -15.531 -4.612 20.936 1.00 96.69 215 ASP A CA 1
ATOM 1712 C C . ASP A 1 215 ? -14.858 -3.610 21.881 1.00 96.69 215 ASP A C 1
ATOM 1714 O O . ASP A 1 215 ? -14.269 -2.614 21.462 1.00 96.69 215 ASP A O 1
ATOM 1718 N N . ASN A 1 216 ? -14.980 -3.864 23.182 1.00 95.50 216 ASN A N 1
ATOM 1719 C CA . ASN A 1 216 ? -14.366 -3.037 24.214 1.00 95.50 216 ASN A CA 1
ATOM 1720 C C . ASN A 1 216 ? -12.990 -3.593 24.606 1.00 95.50 216 ASN A C 1
ATOM 1722 O O . ASN A 1 216 ? -12.791 -4.807 24.653 1.00 95.50 216 ASN A O 1
ATOM 1726 N N . ALA A 1 217 ? -12.051 -2.723 24.981 1.00 93.94 217 ALA A N 1
ATOM 1727 C CA . ALA A 1 217 ? -10.834 -3.160 25.670 1.00 93.94 217 ALA A CA 1
ATOM 1728 C C . ALA A 1 217 ? -10.479 -2.276 26.847 1.00 93.94 217 ALA A C 1
ATOM 1730 O O . ALA A 1 217 ? -10.813 -1.100 26.895 1.00 93.94 217 ALA A O 1
ATOM 1731 N N . THR A 1 218 ? -9.719 -2.855 27.760 1.00 95.50 218 THR A N 1
ATOM 1732 C CA . THR A 1 218 ? -9.071 -2.128 28.839 1.00 95.50 218 THR A CA 1
ATOM 1733 C C . THR A 1 218 ? -7.639 -1.818 28.429 1.00 95.50 218 THR A C 1
ATOM 1735 O O . THR A 1 218 ? -6.886 -2.730 28.091 1.00 95.50 218 THR A O 1
ATOM 1738 N N . VAL A 1 219 ? -7.275 -0.539 28.461 1.00 94.56 219 VA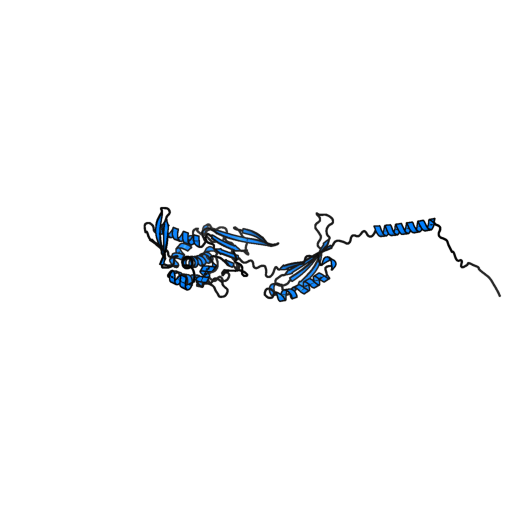L A N 1
ATOM 1739 C CA . VAL A 1 219 ? -5.919 -0.056 28.189 1.00 94.56 219 VAL A CA 1
ATOM 1740 C C . VAL A 1 219 ? -5.418 0.664 29.434 1.00 94.56 219 VAL A C 1
ATOM 1742 O O . VAL A 1 219 ? -6.176 1.399 30.064 1.00 94.56 219 VAL A O 1
ATOM 1745 N N . SER A 1 220 ? -4.166 0.428 29.815 1.00 92.25 220 SER A N 1
ATOM 1746 C CA . SER A 1 220 ? -3.562 1.073 30.982 1.00 92.25 220 SER A CA 1
ATOM 1747 C C . SER A 1 220 ? -2.652 2.220 30.559 1.00 92.25 220 SER A C 1
ATOM 1749 O O . SER A 1 220 ? -1.888 2.068 29.609 1.00 92.25 220 SER A O 1
ATOM 1751 N N . ASP A 1 221 ? -2.719 3.341 31.277 1.00 85.69 221 ASP A N 1
ATOM 1752 C CA . ASP A 1 221 ? -1.764 4.439 31.123 1.00 85.69 221 ASP A CA 1
ATOM 1753 C C . ASP A 1 221 ? -0.398 4.113 31.763 1.00 85.69 221 ASP A C 1
ATOM 1755 O O . ASP A 1 221 ? -0.220 3.086 32.428 1.00 85.69 221 ASP A O 1
ATOM 1759 N N . GLU A 1 222 ? 0.578 5.009 31.588 1.00 84.62 222 GLU A N 1
ATOM 1760 C CA . GLU A 1 222 ? 1.928 4.867 32.158 1.00 84.62 222 GLU A CA 1
ATOM 1761 C C . GLU A 1 222 ? 1.939 4.792 33.699 1.00 84.62 222 GLU A C 1
ATOM 1763 O O . GLU A 1 222 ? 2.880 4.258 34.286 1.00 84.62 222 GLU A O 1
ATOM 1768 N N . ASN A 1 223 ? 0.886 5.285 34.361 1.00 87.12 223 ASN A N 1
ATOM 1769 C CA . ASN A 1 223 ? 0.724 5.258 35.816 1.00 87.12 223 ASN A CA 1
ATOM 1770 C C . ASN A 1 223 ? -0.026 4.005 36.307 1.00 87.12 223 ASN A C 1
ATOM 1772 O O . ASN A 1 223 ? -0.270 3.863 37.507 1.00 87.12 223 ASN A O 1
ATOM 1776 N N . GLY A 1 224 ? -0.399 3.092 35.403 1.00 88.38 224 GLY A N 1
ATOM 1777 C CA . GLY A 1 224 ? -1.132 1.866 35.709 1.00 88.38 224 GLY A CA 1
ATOM 1778 C C . GLY A 1 224 ? -2.641 2.051 35.878 1.00 88.38 224 GLY A C 1
ATOM 1779 O O . GLY A 1 224 ? -3.321 1.119 36.310 1.00 88.38 224 GLY A O 1
ATOM 1780 N N . ARG A 1 225 ? -3.191 3.222 35.543 1.00 91.31 225 ARG A N 1
ATOM 1781 C CA . ARG A 1 225 ? -4.635 3.458 35.550 1.00 91.31 225 ARG A CA 1
ATOM 1782 C C . ARG A 1 225 ? -5.269 2.818 34.323 1.00 91.31 225 ARG A C 1
ATOM 1784 O O . ARG A 1 225 ? -4.884 3.100 33.194 1.00 91.31 225 ARG A O 1
ATOM 1791 N N . SER A 1 226 ? -6.280 1.990 34.553 1.00 94.19 226 SER A N 1
ATOM 1792 C CA . SER A 1 226 ? -7.021 1.307 33.495 1.00 94.19 226 SER A CA 1
ATOM 1793 C C . SER A 1 226 ? -8.202 2.140 32.997 1.00 94.19 226 SER A C 1
ATOM 1795 O O . SER A 1 226 ? -9.063 2.528 33.782 1.00 94.19 226 SER A O 1
ATOM 1797 N N . VAL A 1 227 ? -8.263 2.359 31.685 1.00 96.69 227 VAL A N 1
ATOM 1798 C CA . VAL A 1 227 ? -9.351 3.048 30.981 1.00 96.69 227 VAL A CA 1
ATOM 1799 C C . VAL A 1 227 ? -10.027 2.069 30.023 1.00 96.69 227 VAL A C 1
ATOM 1801 O O . VAL A 1 227 ? -9.367 1.306 29.314 1.00 96.69 227 VAL A O 1
ATOM 1804 N N . ILE A 1 228 ? -11.359 2.073 30.003 1.00 97.12 228 ILE A N 1
ATOM 1805 C CA . ILE A 1 228 ? -12.161 1.241 29.104 1.00 97.12 228 ILE A CA 1
ATOM 1806 C C . ILE A 1 228 ? -12.383 1.987 27.783 1.00 97.12 228 ILE A C 1
ATOM 1808 O O . ILE A 1 228 ? -13.086 2.994 27.730 1.00 97.12 228 ILE A O 1
ATOM 1812 N N . MET A 1 229 ? -11.814 1.455 26.708 1.00 96.50 229 MET A N 1
ATOM 1813 C CA . MET A 1 229 ? -12.070 1.856 25.328 1.00 96.50 229 MET A CA 1
ATOM 1814 C C . MET A 1 229 ? -13.376 1.211 24.866 1.00 96.50 229 MET A C 1
ATOM 1816 O O . MET A 1 229 ? -13.456 -0.018 24.787 1.00 96.50 229 MET A O 1
ATOM 1820 N N . ILE A 1 230 ? -14.398 2.021 24.592 1.00 97.62 230 ILE A N 1
ATOM 1821 C CA . ILE A 1 230 ? -15.726 1.561 24.170 1.00 97.62 230 ILE A CA 1
ATOM 1822 C C . ILE A 1 230 ? -15.860 1.746 22.662 1.00 97.62 230 ILE A C 1
ATOM 1824 O O . ILE A 1 230 ? -16.003 2.875 22.192 1.00 97.62 230 ILE A O 1
ATOM 1828 N N . GLY A 1 231 ? -15.850 0.649 21.904 1.00 97.69 231 GLY A N 1
ATOM 1829 C CA . GLY A 1 231 ? -15.996 0.710 20.452 1.00 97.69 231 GLY A CA 1
ATOM 1830 C C . GLY A 1 231 ? -17.370 1.243 20.045 1.00 97.69 231 GLY A C 1
ATOM 1831 O O . GLY A 1 231 ? -18.401 0.703 20.461 1.00 97.69 231 GLY A O 1
ATOM 1832 N N . ASN A 1 232 ? -17.400 2.310 19.242 1.00 97.44 232 ASN A N 1
ATOM 1833 C CA . ASN A 1 232 ? -18.645 2.890 18.727 1.00 97.44 232 ASN A CA 1
ATOM 1834 C C . ASN A 1 232 ? -18.714 2.972 17.195 1.00 97.44 232 ASN A C 1
ATOM 1836 O O . ASN A 1 232 ? -19.769 3.340 16.676 1.00 97.44 232 ASN A O 1
ATOM 1840 N N . GLY A 1 233 ? -17.648 2.607 16.478 1.00 97.44 233 GLY A N 1
ATOM 1841 C CA . GLY A 1 233 ? -17.714 2.377 15.038 1.00 97.44 233 GLY A CA 1
ATOM 1842 C C . GLY A 1 233 ? -17.911 3.626 14.176 1.00 97.44 233 GLY A C 1
ATOM 1843 O O . GLY A 1 233 ? -18.461 3.543 13.078 1.00 97.44 233 GLY A O 1
ATOM 1844 N N . ASN A 1 234 ? -17.517 4.805 14.660 1.00 98.19 234 ASN A N 1
ATOM 1845 C CA . ASN A 1 234 ? -17.673 6.047 13.907 1.00 98.19 234 ASN A CA 1
ATOM 1846 C C . ASN A 1 234 ? -16.492 6.267 12.946 1.00 98.19 234 ASN A C 1
ATOM 1848 O O . ASN A 1 234 ? -15.491 6.892 13.297 1.00 98.19 234 ASN A O 1
ATOM 1852 N N . ALA A 1 235 ? -16.641 5.803 11.703 1.00 98.25 235 ALA A N 1
ATOM 1853 C CA . ALA A 1 235 ? -15.606 5.916 10.673 1.00 98.25 235 ALA A CA 1
ATOM 1854 C C . ALA A 1 235 ? -15.125 7.359 10.427 1.00 98.25 235 ALA A C 1
ATOM 1856 O O . ALA A 1 235 ? -13.954 7.562 10.119 1.00 98.25 235 ALA A O 1
ATOM 1857 N N . GLU A 1 236 ? -15.998 8.358 10.578 1.00 98.19 236 GLU A N 1
ATOM 1858 C CA . GLU A 1 236 ? -15.652 9.760 10.328 1.00 98.19 236 GLU A CA 1
ATOM 1859 C C . GLU A 1 236 ? -14.783 10.335 11.449 1.00 98.19 236 GLU A C 1
ATOM 1861 O O . GLU A 1 236 ? -13.724 10.894 11.183 1.00 98.19 236 GLU A O 1
ATOM 1866 N N . SER A 1 237 ? -15.156 10.107 12.709 1.00 98.12 237 SER A N 1
ATOM 1867 C CA . SER A 1 237 ? -14.304 10.487 13.841 1.00 98.12 237 SER A CA 1
ATOM 1868 C C . SER A 1 237 ? -12.984 9.705 13.847 1.00 98.12 237 SER A C 1
ATOM 1870 O O . SER A 1 237 ? -11.944 10.252 14.202 1.00 98.12 237 SER A O 1
ATOM 1872 N N . CYS A 1 238 ? -12.986 8.444 13.396 1.00 98.56 238 CYS A N 1
ATOM 1873 C CA . CYS A 1 238 ? -11.747 7.690 13.199 1.00 98.56 238 CYS A CA 1
ATOM 1874 C C . CYS A 1 238 ? -10.863 8.328 12.113 1.00 98.56 238 CYS A C 1
ATOM 1876 O O . CYS A 1 238 ? -9.650 8.454 12.287 1.00 98.56 238 CYS A O 1
ATOM 1878 N N . ARG A 1 239 ? -11.470 8.775 11.004 1.00 98.00 239 ARG A N 1
ATOM 1879 C CA . ARG A 1 239 ? -10.781 9.457 9.898 1.00 98.00 239 ARG A CA 1
ATOM 1880 C C . ARG A 1 239 ? -10.063 10.708 10.386 1.00 98.00 239 ARG A C 1
ATOM 1882 O O . ARG A 1 239 ? -8.901 10.885 10.044 1.00 98.00 239 ARG A O 1
ATOM 1889 N N . GLU A 1 240 ? -10.714 11.529 11.206 1.00 97.12 240 GLU A N 1
ATOM 1890 C CA . GLU A 1 240 ? -10.128 12.758 11.761 1.00 97.12 240 GLU A CA 1
ATOM 1891 C C . GLU A 1 240 ? -8.856 12.478 12.582 1.00 97.12 240 GLU A C 1
ATOM 1893 O O . GLU A 1 240 ? -7.833 13.135 12.376 1.00 97.12 240 GLU A O 1
ATOM 1898 N N . ILE A 1 241 ? -8.881 11.457 13.449 1.00 97.31 241 ILE A N 1
ATOM 1899 C CA . ILE A 1 241 ? -7.710 11.041 14.243 1.00 97.31 241 ILE A CA 1
ATOM 1900 C C . ILE A 1 241 ? -6.569 10.579 13.322 1.00 97.31 241 ILE A C 1
ATOM 1902 O O . ILE A 1 241 ? -5.414 10.979 13.480 1.00 97.31 241 ILE A O 1
ATOM 1906 N N . LEU A 1 242 ? -6.882 9.735 12.338 1.00 97.25 242 LEU A N 1
ATOM 1907 C CA . LEU A 1 242 ? -5.880 9.171 11.432 1.00 97.25 242 LEU A CA 1
ATOM 1908 C C . LEU A 1 242 ? -5.297 10.215 10.468 1.00 97.25 242 LEU A C 1
ATOM 1910 O O . LEU A 1 242 ? -4.119 10.133 10.115 1.00 97.25 242 LEU A O 1
ATOM 1914 N N . GLU A 1 243 ? -6.083 11.210 10.059 1.00 94.62 243 GLU A N 1
ATOM 1915 C CA . GLU A 1 243 ? -5.599 12.337 9.261 1.00 94.62 243 GLU A CA 1
ATOM 1916 C C . GLU A 1 243 ? -4.600 13.197 10.032 1.00 94.62 243 GLU A C 1
ATOM 1918 O O . GLU A 1 243 ? -3.570 13.567 9.463 1.00 94.62 243 GLU A O 1
ATOM 1923 N N . ASP A 1 244 ? -4.831 13.456 11.323 1.00 92.12 244 ASP A N 1
ATOM 1924 C CA . ASP A 1 244 ? -3.849 14.146 12.170 1.00 92.12 244 ASP A CA 1
ATOM 1925 C C . ASP A 1 244 ? -2.505 13.400 12.188 1.00 92.12 244 ASP A C 1
ATOM 1927 O O . ASP A 1 244 ? -1.440 14.003 12.048 1.00 92.12 244 ASP A O 1
ATOM 1931 N N . PHE A 1 245 ? -2.532 12.065 12.259 1.00 92.56 245 PHE A N 1
ATOM 1932 C CA . PHE A 1 245 ? -1.313 11.252 12.273 1.00 92.56 245 PHE A CA 1
ATOM 1933 C C . PHE A 1 245 ? -0.486 11.355 10.988 1.00 92.56 245 PHE A C 1
ATOM 1935 O O . PHE A 1 245 ? 0.741 11.216 11.059 1.00 92.56 245 PHE A O 1
ATOM 1942 N N . LEU A 1 246 ? -1.130 11.603 9.845 1.00 90.38 246 LEU A N 1
ATOM 1943 C CA . LEU A 1 246 ? -0.475 11.797 8.549 1.00 90.38 246 LEU A CA 1
ATOM 1944 C C . LEU A 1 246 ? -0.004 13.249 8.338 1.00 90.38 246 LEU A C 1
ATOM 1946 O O . LEU A 1 246 ? 1.013 13.467 7.678 1.00 90.38 246 LEU A O 1
ATOM 1950 N N . ASN A 1 247 ? -0.690 14.228 8.939 1.00 79.62 247 ASN A N 1
ATOM 1951 C CA . ASN A 1 247 ? -0.525 15.664 8.677 1.00 79.62 247 ASN A CA 1
ATOM 1952 C C . ASN A 1 247 ? 0.419 16.411 9.644 1.00 79.62 247 ASN A C 1
ATOM 1954 O O . ASN A 1 247 ? 0.434 17.641 9.656 1.00 79.62 247 ASN A O 1
ATOM 1958 N N . LYS A 1 248 ? 1.242 15.719 10.444 1.00 62.28 248 LYS A N 1
ATOM 1959 C CA . LYS A 1 248 ? 2.034 16.333 11.539 1.00 62.28 248 LYS A CA 1
ATOM 1960 C C . LYS A 1 248 ? 3.118 17.356 11.138 1.00 62.28 248 LYS A C 1
ATOM 1962 O O . LYS A 1 248 ? 3.869 17.797 12.009 1.00 62.28 248 LYS A O 1
ATOM 1967 N N . GLN A 1 249 ? 3.244 17.751 9.869 1.00 61.78 249 GLN A N 1
ATOM 1968 C CA . GLN A 1 249 ? 4.180 18.800 9.440 1.00 61.78 249 GLN A CA 1
ATOM 1969 C C . GLN A 1 249 ? 3.555 19.712 8.368 1.00 61.78 249 GLN A C 1
ATOM 1971 O O . GLN A 1 249 ? 2.930 19.205 7.434 1.00 61.78 249 GLN A O 1
ATOM 1976 N N . PRO A 1 250 ? 3.743 21.043 8.452 1.00 60.25 250 PRO A N 1
ATOM 1977 C CA . PRO A 1 250 ? 3.254 21.963 7.435 1.00 60.25 250 PRO A CA 1
ATOM 1978 C C . PRO A 1 250 ? 3.937 21.709 6.073 1.00 60.25 250 PRO A C 1
ATOM 1980 O O . PRO A 1 250 ? 5.148 21.481 6.019 1.00 60.25 250 PRO A O 1
ATOM 1983 N N . PRO A 1 251 ? 3.211 21.825 4.941 1.00 62.12 251 PRO A N 1
ATOM 1984 C CA . PRO A 1 251 ? 3.763 21.605 3.597 1.00 62.12 251 PRO A CA 1
ATOM 1985 C C . PRO A 1 251 ? 4.907 22.553 3.192 1.00 62.12 251 PRO A C 1
ATOM 1987 O O . PRO A 1 251 ? 5.521 22.351 2.139 1.00 62.12 251 PRO A O 1
ATOM 1990 N N . SER A 1 252 ? 5.161 23.613 3.972 1.00 68.50 252 SER A N 1
ATOM 1991 C CA . SER A 1 252 ? 6.199 24.620 3.714 1.00 68.50 252 SER A CA 1
ATOM 1992 C C . SER A 1 252 ? 7.611 24.046 3.770 1.00 68.50 252 SER A C 1
ATOM 1994 O O . SER A 1 252 ? 8.471 24.500 3.019 1.00 68.50 252 SER A O 1
ATOM 1996 N N . ASP A 1 253 ? 7.820 23.013 4.588 1.00 77.31 253 ASP A N 1
ATOM 1997 C CA . ASP A 1 253 ? 9.151 22.475 4.890 1.00 77.31 253 ASP A CA 1
ATOM 1998 C C . ASP A 1 253 ? 9.484 21.245 4.027 1.00 77.31 253 ASP A C 1
ATOM 2000 O O . ASP A 1 253 ? 10.554 20.647 4.136 1.00 77.31 253 ASP A O 1
ATOM 2004 N N . CYS A 1 254 ? 8.574 20.867 3.125 1.00 80.88 254 CYS A N 1
ATOM 2005 C CA . CYS A 1 254 ? 8.782 19.790 2.169 1.00 80.88 254 CYS A CA 1
ATOM 2006 C C . CYS A 1 254 ? 9.760 20.217 1.061 1.00 80.88 254 CYS A C 1
ATOM 2008 O O . CYS A 1 254 ? 9.402 20.954 0.132 1.00 80.88 254 CYS A O 1
ATOM 2010 N N . SER A 1 255 ? 10.988 19.701 1.134 1.00 81.50 255 SER A N 1
ATOM 2011 C CA . SER A 1 255 ? 11.989 19.808 0.076 1.00 81.50 255 SER A CA 1
ATOM 2012 C C . SER A 1 255 ? 12.931 18.596 0.096 1.00 81.50 255 SER A C 1
ATOM 2014 O O . SER A 1 255 ? 13.492 18.294 1.151 1.00 81.50 255 SER A O 1
ATOM 2016 N N . PRO A 1 256 ? 13.164 17.914 -1.041 1.00 86.94 256 PRO A N 1
ATOM 2017 C CA . PRO A 1 256 ? 12.573 18.149 -2.362 1.00 86.94 256 PRO A CA 1
ATOM 2018 C C . PRO A 1 256 ? 11.106 17.686 -2.455 1.00 86.94 256 PRO A C 1
ATOM 2020 O O . PRO A 1 256 ? 10.662 16.833 -1.694 1.00 86.94 256 PRO A O 1
ATOM 2023 N N . LYS A 1 257 ? 10.353 18.242 -3.416 1.00 84.62 257 LYS A N 1
ATOM 2024 C CA . LYS A 1 257 ? 8.954 17.869 -3.709 1.00 84.62 257 LYS A CA 1
ATOM 2025 C C . LYS A 1 257 ? 8.863 16.759 -4.774 1.00 84.62 257 LYS A C 1
ATOM 2027 O O . LYS A 1 257 ? 9.743 16.694 -5.637 1.00 84.62 257 LYS A O 1
ATOM 2032 N N . PRO A 1 258 ? 7.781 15.954 -4.791 1.00 89.19 258 PRO A N 1
ATOM 2033 C CA . PRO A 1 258 ? 6.694 15.919 -3.806 1.00 89.19 258 PRO A CA 1
ATOM 2034 C C . PRO A 1 258 ? 7.089 15.174 -2.518 1.00 89.19 258 PRO A C 1
ATOM 2036 O O . PRO A 1 258 ? 8.037 14.391 -2.513 1.00 89.19 258 PRO A O 1
ATOM 2039 N N . CYS A 1 259 ? 6.364 15.430 -1.428 1.00 89.06 259 CYS A N 1
ATOM 2040 C CA . CYS A 1 259 ? 6.485 14.673 -0.180 1.00 89.06 259 CYS A CA 1
ATOM 2041 C C . CYS A 1 259 ? 5.252 13.807 0.045 1.00 89.06 259 CYS A C 1
ATOM 2043 O O . CYS A 1 259 ? 4.240 13.974 -0.633 1.00 89.06 259 CYS A O 1
ATOM 2045 N N . SER A 1 260 ? 5.372 12.896 1.002 1.00 91.88 260 SER A N 1
ATOM 2046 C CA . SER A 1 260 ? 4.320 11.968 1.398 1.00 91.88 260 SER A CA 1
ATOM 2047 C C . SER A 1 260 ? 3.918 12.171 2.860 1.00 91.88 260 SER A C 1
ATOM 2049 O O . SER A 1 260 ? 3.299 13.181 3.175 1.00 91.88 260 SER A O 1
ATOM 2051 N N . ILE A 1 261 ? 4.274 11.259 3.771 1.00 91.50 261 ILE A N 1
ATOM 2052 C CA . ILE A 1 261 ? 4.012 11.443 5.202 1.00 91.50 261 ILE A CA 1
ATOM 2053 C C . ILE A 1 261 ? 4.993 12.482 5.762 1.00 91.50 261 ILE A C 1
ATOM 2055 O O . ILE A 1 261 ? 6.219 12.303 5.710 1.00 91.50 261 ILE A O 1
ATOM 2059 N N . GLY A 1 262 ? 4.445 13.567 6.313 1.00 87.69 262 GLY A N 1
ATOM 2060 C CA . GLY A 1 262 ? 5.219 14.701 6.814 1.00 87.69 262 GLY A CA 1
ATOM 2061 C C . GLY A 1 262 ? 6.045 15.374 5.711 1.00 87.69 262 GLY A C 1
ATOM 2062 O O . GLY A 1 262 ? 5.532 15.743 4.659 1.00 87.69 262 GLY A O 1
ATOM 2063 N N . THR A 1 263 ? 7.349 15.530 5.939 1.00 87.50 263 THR A N 1
ATOM 2064 C CA . THR A 1 263 ? 8.293 16.178 5.006 1.00 87.50 263 THR A CA 1
ATOM 2065 C C . THR A 1 263 ? 9.114 15.180 4.183 1.00 87.50 263 THR A C 1
ATOM 2067 O O . THR A 1 263 ? 10.093 15.548 3.534 1.00 87.50 263 THR A O 1
ATOM 2070 N N . THR A 1 264 ? 8.729 13.900 4.184 1.00 89.88 264 THR A N 1
ATOM 2071 C CA . THR A 1 264 ? 9.496 12.841 3.519 1.00 89.88 264 THR A CA 1
ATOM 2072 C C . THR A 1 264 ? 9.304 12.894 2.009 1.00 89.88 264 THR A C 1
ATOM 2074 O O . THR A 1 264 ? 8.202 12.640 1.517 1.00 89.88 264 THR A O 1
ATOM 2077 N N . TYR A 1 265 ? 10.382 13.160 1.261 1.00 91.75 265 TYR A N 1
ATOM 2078 C CA . TYR A 1 265 ? 10.365 13.103 -0.202 1.00 91.75 265 TYR A CA 1
ATOM 2079 C C . TYR A 1 265 ? 9.898 11.736 -0.711 1.00 91.75 265 TYR A C 1
ATOM 2081 O O . TYR A 1 265 ? 10.410 10.683 -0.302 1.00 91.75 265 TYR A O 1
ATOM 2089 N N . GLN A 1 266 ? 8.995 11.779 -1.686 1.00 94.31 266 GLN A N 1
ATOM 2090 C CA . GLN A 1 266 ? 8.580 10.638 -2.478 1.00 94.31 266 GLN A CA 1
ATOM 2091 C C . GLN A 1 266 ? 8.705 10.965 -3.963 1.00 94.31 266 GLN A C 1
ATOM 2093 O O . GLN A 1 266 ? 8.315 12.037 -4.416 1.00 94.31 266 GLN A O 1
ATOM 2098 N N . SER A 1 267 ? 9.256 10.037 -4.745 1.00 93.62 267 SER A N 1
ATOM 2099 C CA . SER A 1 267 ? 9.293 10.229 -6.195 1.00 93.62 267 SER A CA 1
ATOM 2100 C C . SER A 1 267 ? 7.865 10.218 -6.775 1.00 93.62 267 SER A C 1
ATOM 2102 O O . SER A 1 267 ? 6.999 9.525 -6.238 1.00 93.62 267 SER A O 1
ATOM 2104 N N . PRO A 1 268 ? 7.571 10.965 -7.852 1.00 93.69 268 PRO A N 1
ATOM 2105 C CA . PRO A 1 268 ? 6.284 10.868 -8.532 1.00 93.69 268 PRO A CA 1
ATOM 2106 C C . PRO A 1 268 ? 5.971 9.432 -8.974 1.00 93.69 268 PRO A C 1
ATOM 2108 O O . PRO A 1 268 ? 6.798 8.777 -9.608 1.00 93.69 268 PRO A O 1
ATOM 2111 N N . LEU A 1 269 ? 4.756 8.965 -8.675 1.00 94.06 269 LEU A N 1
ATOM 2112 C CA . LEU A 1 269 ? 4.310 7.599 -8.984 1.00 94.06 269 LEU A CA 1
ATOM 2113 C C . LEU A 1 269 ? 4.235 7.328 -10.498 1.00 94.06 269 LEU A C 1
ATOM 2115 O O . LEU A 1 269 ? 4.517 6.217 -10.954 1.00 94.06 269 LEU A O 1
ATOM 2119 N N . GLY A 1 270 ? 3.861 8.346 -11.281 1.00 90.19 270 GLY A N 1
ATOM 2120 C CA . GLY A 1 270 ? 3.627 8.218 -12.719 1.00 90.19 270 GLY A CA 1
ATOM 2121 C C . GLY A 1 270 ? 2.494 7.237 -13.030 1.00 90.19 270 GLY A C 1
ATOM 2122 O O . GLY A 1 270 ? 1.453 7.244 -12.383 1.00 90.19 270 GLY A O 1
ATOM 2123 N N . ASP A 1 271 ? 2.717 6.385 -14.022 1.00 89.00 271 ASP A N 1
ATOM 2124 C CA . ASP A 1 271 ? 1.842 5.295 -14.471 1.00 89.00 271 ASP A CA 1
ATOM 2125 C C . ASP A 1 271 ? 2.292 3.921 -13.932 1.00 89.00 271 ASP A C 1
ATOM 2127 O O . ASP A 1 271 ? 1.951 2.880 -14.493 1.00 89.00 271 ASP A O 1
ATOM 2131 N N . THR A 1 272 ? 3.084 3.906 -12.856 1.00 91.25 272 THR A N 1
ATOM 2132 C CA . THR A 1 272 ? 3.575 2.667 -12.244 1.00 91.25 272 THR A CA 1
ATOM 2133 C C . THR A 1 272 ? 2.411 1.835 -11.704 1.00 91.25 272 THR A C 1
ATOM 2135 O O . THR A 1 272 ? 1.552 2.342 -10.981 1.00 91.25 272 THR A O 1
ATOM 2138 N N . ILE A 1 273 ? 2.410 0.541 -12.022 1.00 93.88 273 ILE A N 1
ATOM 2139 C CA . ILE A 1 273 ? 1.504 -0.444 -11.424 1.00 93.88 273 ILE A CA 1
ATOM 2140 C C . ILE A 1 273 ? 2.095 -0.937 -10.108 1.00 93.88 273 ILE A C 1
ATOM 2142 O O . ILE A 1 273 ? 3.283 -1.242 -10.050 1.00 93.88 273 ILE A O 1
ATOM 2146 N N . PHE A 1 274 ? 1.267 -1.054 -9.075 1.00 96.00 274 PHE A N 1
ATOM 2147 C CA . PHE A 1 274 ? 1.640 -1.477 -7.735 1.00 96.00 274 PHE A CA 1
ATOM 2148 C C . PHE A 1 274 ? 0.927 -2.760 -7.327 1.00 96.00 274 PHE A C 1
ATOM 2150 O O . PHE A 1 274 ? -0.282 -2.911 -7.516 1.00 96.00 274 PHE A O 1
ATOM 2157 N N . TYR A 1 275 ? 1.676 -3.654 -6.691 1.00 95.94 275 TYR A N 1
ATOM 2158 C CA . TYR A 1 275 ? 1.132 -4.778 -5.945 1.00 95.94 275 TYR A CA 1
ATOM 2159 C C . TYR A 1 275 ? 1.157 -4.457 -4.460 1.00 95.94 275 TYR A C 1
ATOM 2161 O O . TYR A 1 275 ? 2.217 -4.278 -3.862 1.00 95.94 275 TYR A O 1
ATOM 2169 N N . ALA A 1 276 ? -0.036 -4.357 -3.887 1.00 96.88 276 ALA A N 1
ATOM 2170 C CA . ALA A 1 276 ? -0.240 -4.206 -2.465 1.00 96.88 276 ALA A CA 1
ATOM 2171 C C . ALA A 1 276 ? -0.366 -5.588 -1.820 1.00 96.88 276 ALA A C 1
ATOM 2173 O O . ALA A 1 276 ? -1.109 -6.445 -2.307 1.00 96.88 276 ALA A O 1
ATOM 2174 N N . VAL A 1 277 ? 0.384 -5.801 -0.742 1.00 94.62 277 VAL A N 1
ATOM 2175 C CA . VAL A 1 277 ? 0.531 -7.100 -0.074 1.00 94.62 277 VAL A CA 1
ATOM 2176 C C . VAL A 1 277 ? 0.305 -6.975 1.437 1.00 94.62 277 VAL A C 1
ATOM 2178 O O . VAL A 1 277 ? 0.154 -5.875 1.978 1.00 94.62 277 VAL A O 1
ATOM 2181 N N . SER A 1 278 ? 0.267 -8.110 2.136 1.00 92.50 278 SER A N 1
ATOM 2182 C CA . SER A 1 278 ? 0.166 -8.162 3.603 1.00 92.50 278 SER A CA 1
ATOM 2183 C C . SER A 1 278 ? -1.094 -7.455 4.138 1.00 92.50 278 SER A C 1
ATOM 2185 O O . SER A 1 278 ? -2.201 -7.752 3.676 1.00 92.50 278 SER A O 1
ATOM 2187 N N . ALA A 1 279 ? -0.980 -6.545 5.113 1.00 94.69 279 ALA A N 1
ATOM 2188 C CA . ALA A 1 279 ? -2.128 -5.913 5.770 1.00 94.69 279 ALA A CA 1
ATOM 2189 C C . ALA A 1 279 ? -2.925 -4.946 4.872 1.00 94.69 279 ALA A C 1
ATOM 2191 O O . ALA A 1 279 ? -4.009 -4.526 5.264 1.00 94.69 279 ALA A O 1
ATOM 2192 N N . PHE A 1 280 ? -2.475 -4.658 3.644 1.00 96.81 280 PHE A N 1
ATOM 2193 C CA . PHE A 1 280 ? -3.332 -4.019 2.638 1.00 96.81 280 PHE A CA 1
ATOM 2194 C C . PHE A 1 280 ? -4.429 -4.961 2.119 1.00 96.81 280 PHE A C 1
ATOM 2196 O O . PHE A 1 280 ? -5.523 -4.519 1.774 1.00 96.81 280 PHE A O 1
ATOM 2203 N N . VAL A 1 281 ? -4.152 -6.265 2.049 1.00 95.19 281 VAL A N 1
ATOM 2204 C CA . VAL A 1 281 ? -4.948 -7.214 1.260 1.00 95.19 281 VAL A CA 1
ATOM 2205 C C . VAL A 1 281 ? -6.129 -7.774 2.038 1.00 95.19 281 VAL A C 1
ATOM 2207 O O . VAL A 1 281 ? -7.228 -7.885 1.494 1.00 95.19 281 VAL A O 1
ATOM 2210 N N . TYR A 1 282 ? -5.922 -8.167 3.295 1.00 92.81 282 TYR A N 1
ATOM 2211 C CA . TYR A 1 282 ? -6.971 -8.826 4.078 1.00 92.81 282 TYR A CA 1
ATOM 2212 C C . TYR A 1 282 ? -8.156 -7.895 4.374 1.00 92.81 282 TYR A C 1
ATOM 2214 O O . TYR A 1 282 ? -9.268 -8.277 4.001 1.00 92.81 282 TYR A O 1
ATOM 2222 N N . PRO A 1 283 ? -7.958 -6.672 4.915 1.00 95.56 283 PRO A N 1
ATOM 2223 C CA . PRO A 1 283 ? -9.070 -5.771 5.211 1.00 95.56 283 PRO A CA 1
ATOM 2224 C C . PRO A 1 283 ? -9.817 -5.343 3.949 1.00 95.56 283 PRO A C 1
ATOM 2226 O O . PRO A 1 283 ? -11.042 -5.380 3.914 1.00 95.56 283 PRO A O 1
ATOM 2229 N N . THR A 1 284 ? -9.090 -5.014 2.876 1.00 97.25 284 THR A N 1
ATOM 2230 C CA . THR A 1 284 ? -9.697 -4.594 1.603 1.00 97.25 284 THR A CA 1
ATOM 2231 C C . THR A 1 284 ? -10.603 -5.676 1.017 1.00 97.25 284 THR A C 1
ATOM 2233 O O . THR A 1 284 ? -11.710 -5.382 0.569 1.00 97.25 284 THR A O 1
ATOM 2236 N N . ASN A 1 285 ? -10.167 -6.938 1.051 1.00 95.06 285 ASN A N 1
ATOM 2237 C CA . ASN A 1 285 ? -10.979 -8.046 0.552 1.00 95.06 285 ASN A CA 1
ATOM 2238 C C . ASN A 1 285 ? -12.162 -8.361 1.476 1.00 95.06 285 ASN A C 1
ATOM 2240 O O . ASN A 1 285 ? -13.253 -8.632 0.988 1.00 95.06 285 ASN A O 1
ATOM 2244 N N . GLN A 1 286 ? -11.973 -8.313 2.798 1.00 95.62 286 GLN A N 1
ATOM 2245 C CA . GLN A 1 286 ? -13.041 -8.593 3.768 1.00 95.62 286 GLN A CA 1
ATOM 2246 C C . GLN A 1 286 ? -14.129 -7.509 3.790 1.00 95.62 286 GLN A C 1
ATOM 2248 O O . GLN A 1 286 ? -15.283 -7.817 4.062 1.00 95.62 286 GLN A O 1
ATOM 2253 N N . ILE A 1 287 ? -13.786 -6.266 3.438 1.00 96.81 287 ILE A N 1
ATOM 2254 C CA . ILE A 1 287 ? -14.735 -5.153 3.253 1.00 96.81 287 ILE A CA 1
ATOM 2255 C C . ILE A 1 287 ? -15.324 -5.147 1.821 1.00 96.81 287 ILE A C 1
ATOM 2257 O O . ILE A 1 287 ? -16.169 -4.318 1.483 1.00 96.81 287 ILE A O 1
ATOM 2261 N N . ASN A 1 288 ? -14.939 -6.116 0.979 1.00 96.19 288 ASN A N 1
ATOM 2262 C CA . ASN A 1 288 ? -15.408 -6.273 -0.398 1.00 96.19 288 ASN A CA 1
ATOM 2263 C C . ASN A 1 288 ? -15.178 -5.011 -1.249 1.00 96.19 288 ASN A C 1
ATOM 2265 O O . ASN A 1 288 ? -16.105 -4.453 -1.838 1.00 96.19 288 ASN A O 1
ATOM 2269 N N . SER A 1 289 ? -13.932 -4.541 -1.261 1.00 97.19 289 SER A N 1
ATOM 2270 C CA . SER A 1 289 ? -13.542 -3.257 -1.860 1.00 97.19 289 SER A CA 1
ATOM 2271 C C . SER A 1 289 ? -12.605 -3.397 -3.057 1.00 97.19 289 SER A C 1
ATOM 2273 O O . SER A 1 289 ? -11.884 -2.460 -3.409 1.00 97.19 289 SER A O 1
ATOM 2275 N N . THR A 1 290 ? -12.591 -4.574 -3.676 1.00 96.06 290 THR A N 1
ATOM 2276 C CA . THR A 1 290 ? -11.849 -4.851 -4.903 1.00 96.06 290 THR A CA 1
ATOM 2277 C C . THR A 1 290 ? -12.786 -5.015 -6.096 1.00 96.06 290 THR A C 1
ATOM 2279 O O . THR A 1 290 ? -13.964 -5.337 -5.942 1.00 96.06 290 THR A O 1
ATOM 2282 N N . ASP A 1 291 ? -12.276 -4.747 -7.297 1.00 92.62 291 ASP A N 1
ATOM 2283 C CA . ASP A 1 291 ? -12.956 -5.106 -8.540 1.00 92.62 291 ASP A CA 1
ATOM 2284 C C . ASP A 1 291 ? -12.718 -6.584 -8.916 1.00 92.62 291 ASP A C 1
ATOM 2286 O O . ASP A 1 291 ? -12.049 -7.336 -8.202 1.00 92.62 291 ASP A O 1
ATOM 2290 N N . ALA A 1 292 ? -13.271 -7.004 -10.057 1.00 88.75 292 ALA A N 1
ATOM 2291 C CA . ALA A 1 292 ? -13.152 -8.376 -10.553 1.00 88.75 292 ALA A CA 1
ATOM 2292 C C . ALA A 1 292 ? -11.703 -8.816 -10.850 1.00 88.75 292 ALA A C 1
ATOM 2294 O O . ALA A 1 292 ? -11.433 -10.014 -10.872 1.00 88.75 292 ALA A O 1
ATOM 2295 N N . ASP A 1 293 ? -10.781 -7.870 -11.045 1.00 88.38 293 ASP A N 1
ATOM 2296 C CA . ASP A 1 293 ? -9.364 -8.121 -11.325 1.00 88.38 293 ASP A CA 1
ATOM 2297 C C . ASP A 1 293 ? -8.487 -7.975 -10.066 1.00 88.38 293 ASP A C 1
ATOM 2299 O O . ASP A 1 293 ? -7.257 -7.887 -10.155 1.00 88.38 293 ASP A O 1
ATOM 2303 N N . GLU A 1 294 ? -9.110 -7.953 -8.882 1.00 92.00 294 GLU A N 1
ATOM 2304 C CA . GLU A 1 294 ? -8.472 -7.744 -7.577 1.00 92.00 294 GLU A CA 1
ATOM 2305 C C . GLU A 1 294 ? -7.814 -6.360 -7.430 1.00 92.00 294 GLU A C 1
ATOM 2307 O O . GLU A 1 294 ? -6.890 -6.180 -6.627 1.00 92.00 294 GLU A O 1
ATOM 2312 N N . ARG A 1 295 ? -8.260 -5.356 -8.192 1.00 95.56 295 ARG A N 1
ATOM 2313 C CA . ARG A 1 295 ? -7.785 -3.977 -8.030 1.00 95.56 295 ARG A CA 1
ATOM 2314 C C . ARG A 1 295 ? -8.547 -3.281 -6.921 1.00 95.56 295 ARG A C 1
ATOM 2316 O O . ARG A 1 295 ? -9.755 -3.455 -6.789 1.00 95.56 295 ARG A O 1
ATOM 2323 N N . LEU A 1 296 ? -7.851 -2.462 -6.138 1.00 97.62 296 LEU A N 1
ATOM 2324 C CA . LEU A 1 296 ? -8.495 -1.624 -5.129 1.00 97.62 296 LEU A CA 1
ATOM 2325 C C . LEU A 1 296 ? -9.454 -0.636 -5.799 1.00 97.62 296 LEU A C 1
ATOM 2327 O O . LEU A 1 296 ? -9.043 0.149 -6.650 1.00 97.62 296 LEU A O 1
ATOM 2331 N N . ASN A 1 297 ? -10.699 -0.605 -5.331 1.00 97.38 297 ASN A N 1
ATOM 2332 C CA . ASN A 1 297 ? -11.639 0.460 -5.637 1.00 97.38 297 ASN A CA 1
ATOM 2333 C C . ASN A 1 297 ? -11.750 1.391 -4.422 1.00 97.38 297 ASN A C 1
ATOM 2335 O O . ASN A 1 297 ? -12.370 1.056 -3.416 1.00 97.38 297 ASN A O 1
ATOM 2339 N N . MET A 1 298 ? -11.127 2.566 -4.513 1.00 96.25 298 MET A N 1
ATOM 2340 C CA . MET A 1 298 ? -11.063 3.544 -3.421 1.00 96.25 298 MET A CA 1
ATOM 2341 C C . MET A 1 298 ? -12.438 4.060 -2.980 1.00 96.25 298 MET A C 1
ATOM 2343 O O . MET A 1 298 ? -12.685 4.190 -1.782 1.00 96.25 298 MET A O 1
ATOM 2347 N N . ASP A 1 299 ? -13.337 4.344 -3.924 1.00 96.25 299 ASP A N 1
ATOM 2348 C CA . ASP A 1 299 ? -14.686 4.831 -3.609 1.00 96.25 299 ASP A CA 1
ATOM 2349 C C . ASP A 1 299 ? -15.498 3.751 -2.893 1.00 96.25 299 ASP A C 1
ATOM 2351 O O . ASP A 1 299 ? -16.183 4.027 -1.904 1.00 96.25 299 ASP A O 1
ATOM 2355 N N . LEU A 1 300 ? -15.372 2.505 -3.356 1.00 97.19 300 LEU A N 1
ATOM 2356 C CA . LEU A 1 300 ? -15.988 1.352 -2.713 1.00 97.19 300 LEU A CA 1
ATOM 2357 C C . LEU A 1 300 ? -15.395 1.116 -1.322 1.00 97.19 300 LEU A C 1
ATOM 2359 O O . LEU A 1 300 ? -16.154 0.883 -0.388 1.00 97.19 300 LEU A O 1
ATOM 2363 N N . MET A 1 301 ? -14.077 1.264 -1.161 1.00 97.75 301 MET A N 1
ATOM 2364 C CA . MET A 1 301 ? -13.404 1.139 0.131 1.00 97.75 301 MET A CA 1
ATOM 2365 C C . MET A 1 301 ? -13.934 2.148 1.144 1.00 97.75 301 MET A C 1
ATOM 2367 O O . MET A 1 301 ? -14.328 1.755 2.239 1.00 97.75 301 MET A O 1
ATOM 2371 N N . ILE A 1 302 ? -14.000 3.429 0.778 1.00 97.56 302 ILE A N 1
ATOM 2372 C CA . ILE A 1 302 ? -14.513 4.489 1.656 1.00 97.56 302 ILE A CA 1
ATOM 2373 C C . ILE A 1 302 ? -15.979 4.219 2.015 1.00 97.56 302 ILE A C 1
ATOM 2375 O O . ILE A 1 302 ? -16.361 4.282 3.185 1.00 97.56 302 ILE A O 1
ATOM 2379 N N . LYS A 1 303 ? -16.803 3.874 1.018 1.00 97.94 303 LYS A N 1
ATOM 2380 C CA . LYS A 1 303 ? -18.231 3.604 1.209 1.00 97.94 303 LYS A CA 1
ATOM 2381 C C . LYS A 1 303 ? -18.474 2.392 2.109 1.00 97.94 303 LYS A C 1
ATOM 2383 O O . LYS A 1 303 ? -19.203 2.505 3.091 1.00 97.94 303 LYS A O 1
ATOM 2388 N N . ASN A 1 304 ? -17.887 1.246 1.776 1.00 98.31 304 ASN A N 1
ATOM 2389 C CA . ASN A 1 304 ? -18.118 -0.003 2.494 1.00 98.31 304 ASN A CA 1
ATOM 2390 C C . ASN A 1 304 ? -17.524 0.050 3.899 1.00 98.31 304 ASN A C 1
ATOM 2392 O O . ASN A 1 304 ? -18.142 -0.469 4.820 1.00 98.31 304 ASN A O 1
ATOM 2396 N N . THR A 1 305 ? -16.388 0.729 4.093 1.00 98.50 305 THR A N 1
ATOM 2397 C CA . THR A 1 305 ? -15.808 0.934 5.429 1.00 98.50 305 THR A CA 1
ATOM 2398 C C . THR A 1 305 ? -16.770 1.684 6.339 1.00 98.50 305 THR A C 1
ATOM 2400 O O . THR A 1 305 ? -16.932 1.294 7.490 1.00 98.50 305 THR A O 1
ATOM 2403 N N . LYS A 1 306 ? -17.453 2.723 5.838 1.00 98.00 306 LYS A N 1
ATOM 2404 C CA . LYS A 1 306 ? -18.430 3.469 6.641 1.00 98.00 306 LYS A CA 1
ATOM 2405 C C . LYS A 1 306 ? -19.524 2.549 7.190 1.00 98.00 306 LYS A C 1
ATOM 2407 O O . LYS A 1 306 ? -19.790 2.570 8.383 1.00 98.00 306 LYS A O 1
ATOM 2412 N N . THR A 1 307 ? -20.100 1.705 6.336 1.00 97.88 307 THR A N 1
ATOM 2413 C CA . THR A 1 307 ? -21.115 0.722 6.748 1.00 97.88 307 THR A CA 1
ATOM 2414 C C . THR A 1 307 ? -20.530 -0.385 7.626 1.00 97.88 307 THR A C 1
ATOM 2416 O O . THR A 1 307 ? -21.171 -0.817 8.575 1.00 97.88 307 THR A O 1
ATOM 2419 N N . TYR A 1 308 ? -19.311 -0.837 7.337 1.00 98.44 308 TYR A N 1
ATOM 2420 C CA . TYR A 1 308 ? -18.639 -1.885 8.100 1.00 98.44 308 TYR A CA 1
ATOM 2421 C C . TYR A 1 308 ? -18.337 -1.443 9.534 1.00 98.44 308 TYR A C 1
ATOM 2423 O O . TYR A 1 308 ? -18.593 -2.188 10.472 1.00 98.44 308 TYR A O 1
ATOM 2431 N N . CYS A 1 309 ? -17.833 -0.221 9.722 1.00 98.44 309 CYS A N 1
ATOM 2432 C CA . CYS A 1 309 ? -17.542 0.323 11.046 1.00 98.44 309 CYS A CA 1
ATOM 2433 C C . CYS A 1 309 ? -18.801 0.437 11.918 1.00 98.44 309 CYS A C 1
ATOM 2435 O O . CYS A 1 309 ? -18.719 0.250 13.126 1.00 98.44 309 CYS A O 1
ATOM 2437 N N . GLU A 1 310 ? -19.971 0.660 11.315 1.00 97.75 310 GLU A N 1
ATOM 2438 C CA . GLU A 1 310 ? -21.251 0.680 12.026 1.00 97.75 310 GLU A CA 1
ATOM 2439 C C . GLU A 1 310 ? -21.701 -0.715 12.500 1.00 97.75 310 GLU A C 1
ATOM 2441 O O . GLU A 1 310 ? -22.665 -0.805 13.251 1.00 97.75 310 GLU A O 1
ATOM 2446 N N . MET A 1 311 ? -21.045 -1.817 12.130 1.00 98.19 311 MET A N 1
ATOM 2447 C CA . MET A 1 311 ? -21.412 -3.154 12.614 1.00 98.19 311 MET A CA 1
ATOM 2448 C C . MET A 1 311 ? -21.050 -3.364 14.090 1.00 98.19 311 MET A C 1
ATOM 2450 O O . MET A 1 311 ? -20.186 -2.698 14.671 1.00 98.19 311 MET A O 1
ATOM 2454 N N . THR A 1 312 ? -21.730 -4.319 14.713 1.00 98.38 312 THR A N 1
ATOM 2455 C CA . THR A 1 312 ? -21.253 -4.954 15.940 1.00 98.38 312 THR A CA 1
ATOM 2456 C C . THR A 1 312 ? -20.129 -5.940 15.635 1.00 98.38 312 THR A C 1
ATOM 2458 O O . THR A 1 312 ? -19.961 -6.397 14.502 1.00 98.38 312 THR A O 1
ATOM 2461 N N . ILE A 1 313 ? -19.346 -6.285 16.656 1.00 97.88 313 ILE A N 1
ATOM 2462 C CA . ILE A 1 313 ? -18.267 -7.265 16.516 1.00 97.88 313 ILE A CA 1
ATOM 2463 C C . ILE A 1 313 ? -18.764 -8.635 16.026 1.00 97.88 313 ILE A C 1
ATOM 2465 O O . ILE A 1 313 ? -18.111 -9.248 15.184 1.00 97.88 313 ILE A O 1
ATOM 2469 N N . ASP A 1 314 ? -19.934 -9.081 16.489 1.00 97.94 314 ASP A N 1
ATOM 2470 C CA . ASP A 1 314 ? -20.506 -10.379 16.117 1.00 97.94 314 ASP A CA 1
ATOM 2471 C C . ASP A 1 314 ? -20.967 -10.396 14.652 1.00 97.94 314 ASP A C 1
ATOM 2473 O O . ASP A 1 314 ? -20.623 -11.317 13.910 1.00 97.94 314 ASP A O 1
ATOM 2477 N N . GLU A 1 315 ? -21.653 -9.338 14.199 1.00 98.19 315 GLU A N 1
ATOM 2478 C CA . GLU A 1 315 ? -22.056 -9.172 12.792 1.00 98.19 315 GLU A CA 1
ATOM 2479 C C . GLU A 1 315 ? -20.836 -9.162 11.859 1.00 98.19 315 GLU A C 1
ATOM 2481 O O . GLU A 1 315 ? -20.831 -9.807 10.810 1.00 98.19 315 GLU A O 1
ATOM 2486 N N . ALA A 1 316 ? -19.768 -8.460 12.246 1.00 97.94 316 ALA A N 1
ATOM 2487 C CA . ALA A 1 316 ? -18.551 -8.392 11.446 1.00 97.94 316 ALA A CA 1
ATOM 2488 C C . ALA A 1 316 ? -17.829 -9.746 11.359 1.00 97.94 316 ALA A C 1
ATOM 2490 O O . ALA A 1 316 ? -17.315 -10.108 10.296 1.00 97.94 316 ALA A O 1
ATOM 2491 N N . VAL A 1 317 ? -17.797 -10.517 12.451 1.00 97.94 317 VAL A N 1
ATOM 2492 C CA . VAL A 1 317 ? -17.259 -11.887 12.456 1.00 97.94 317 VAL A CA 1
ATOM 2493 C C . VAL A 1 317 ? -18.083 -12.792 11.540 1.00 97.94 317 VAL A C 1
ATOM 2495 O O . VAL A 1 317 ? -17.500 -13.537 10.752 1.00 97.94 317 VAL A O 1
ATOM 2498 N N . GLU A 1 318 ? -19.412 -12.693 11.586 1.00 97.19 318 GLU A N 1
ATOM 2499 C CA . GLU A 1 318 ? -20.314 -13.478 10.737 1.00 97.19 318 GLU A CA 1
ATOM 2500 C C . GLU A 1 318 ? -20.102 -13.182 9.245 1.00 97.19 318 GLU A C 1
ATOM 2502 O O . GLU A 1 318 ? -19.939 -14.105 8.447 1.00 97.19 318 GLU A O 1
ATOM 2507 N N . VAL A 1 319 ? -20.033 -11.902 8.865 1.00 95.75 319 VAL A N 1
ATOM 2508 C CA . VAL A 1 319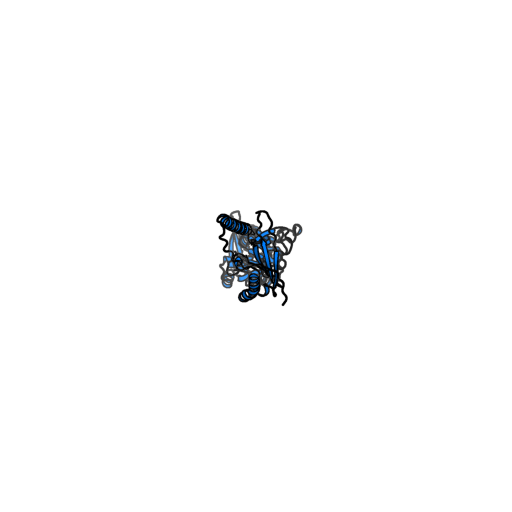 ? -19.901 -11.491 7.457 1.00 95.75 319 VAL A CA 1
ATOM 2509 C C . VAL A 1 319 ? -18.513 -11.799 6.887 1.00 95.75 319 VAL A C 1
ATOM 2511 O O . VAL A 1 319 ? -18.388 -12.132 5.708 1.00 95.75 319 VAL A O 1
ATOM 2514 N N . THR A 1 320 ? -17.455 -11.686 7.694 1.00 95.25 320 THR A N 1
ATOM 2515 C CA . THR A 1 320 ? -16.069 -11.811 7.201 1.00 95.25 320 THR A CA 1
ATOM 2516 C C . THR A 1 320 ? -15.443 -13.186 7.415 1.00 95.25 320 THR A C 1
ATOM 2518 O O . THR A 1 320 ? -14.434 -13.497 6.775 1.00 95.25 320 THR A O 1
ATOM 2521 N N . GLY A 1 321 ? -15.972 -13.985 8.347 1.00 94.00 321 GLY A N 1
ATOM 2522 C CA . GLY A 1 321 ? -15.340 -15.216 8.828 1.00 94.00 321 GLY A CA 1
ATOM 2523 C C . GLY A 1 321 ? -14.005 -14.992 9.555 1.00 94.00 321 GLY A C 1
ATOM 2524 O O . GLY A 1 321 ? -13.252 -15.944 9.767 1.00 94.00 321 GLY A O 1
ATOM 2525 N N . ALA A 1 322 ? -13.663 -13.745 9.894 1.00 93.31 322 ALA A N 1
ATOM 2526 C CA . ALA A 1 322 ? -12.435 -13.405 10.603 1.00 93.31 322 ALA A CA 1
ATOM 2527 C C . ALA A 1 322 ? -12.561 -13.677 12.110 1.00 93.31 322 ALA A C 1
ATOM 2529 O O . ALA A 1 322 ? -13.657 -13.734 12.662 1.00 93.31 322 ALA A O 1
ATOM 2530 N N . THR A 1 323 ? -11.432 -13.790 12.817 1.00 95.38 323 THR A N 1
ATOM 2531 C CA . THR A 1 323 ? -11.474 -13.769 14.289 1.00 95.38 323 THR A CA 1
ATOM 2532 C C . THR A 1 323 ? -11.888 -12.374 14.778 1.00 95.38 323 THR A C 1
ATOM 2534 O O . THR A 1 323 ? -11.601 -11.398 14.078 1.00 95.38 323 THR A O 1
ATOM 2537 N N . PRO A 1 324 ? -12.475 -12.232 15.985 1.00 94.81 324 PRO A N 1
ATOM 2538 C CA . PRO A 1 324 ? -12.924 -10.933 16.498 1.00 94.81 324 PRO A CA 1
ATOM 2539 C C . PRO A 1 324 ? -11.852 -9.835 16.411 1.00 94.81 324 PRO A C 1
ATOM 2541 O O . PRO A 1 324 ? -12.107 -8.742 15.915 1.00 94.81 324 PRO A O 1
ATOM 2544 N N . LYS A 1 325 ? -10.603 -10.160 16.773 1.00 91.50 325 LYS A N 1
ATOM 2545 C CA . LYS A 1 325 ? -9.470 -9.228 16.669 1.00 91.50 325 LYS A CA 1
ATOM 2546 C C . LYS A 1 325 ? -9.301 -8.677 15.245 1.00 91.50 325 LYS A C 1
ATOM 2548 O O . LYS A 1 325 ? -9.168 -7.472 15.069 1.00 91.50 325 LYS A O 1
ATOM 2553 N N . TYR A 1 326 ? -9.290 -9.540 14.228 1.00 93.88 326 TYR A N 1
ATOM 2554 C CA . TYR A 1 326 ? -9.110 -9.102 12.840 1.00 93.88 326 TYR A CA 1
ATOM 2555 C C . TYR A 1 326 ? -10.365 -8.432 12.273 1.00 93.88 326 TYR A C 1
ATOM 2557 O O . TYR A 1 326 ? -10.239 -7.442 11.557 1.00 93.88 326 TYR A O 1
ATOM 2565 N N . ALA A 1 327 ? -11.555 -8.916 12.640 1.00 96.69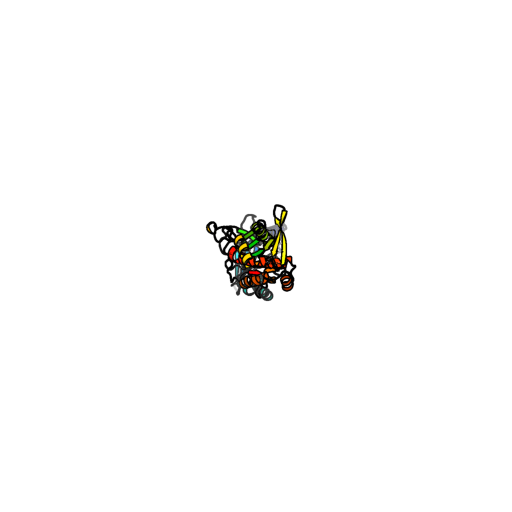 327 ALA A N 1
ATOM 2566 C CA . ALA A 1 327 ? -12.822 -8.307 12.250 1.00 96.69 327 ALA A CA 1
ATOM 2567 C C . ALA A 1 327 ? -12.898 -6.847 12.718 1.00 96.69 327 ALA A C 1
ATOM 2569 O O . ALA A 1 327 ? -13.243 -5.971 11.928 1.00 96.69 327 ALA A O 1
ATOM 2570 N N . SER A 1 328 ? -12.500 -6.557 13.959 1.00 96.25 328 SER A N 1
ATOM 2571 C CA . SER A 1 328 ? -12.493 -5.183 14.467 1.00 96.25 328 SER A CA 1
ATOM 2572 C C . SER A 1 328 ? -11.429 -4.309 13.805 1.00 96.25 328 SER A C 1
ATOM 2574 O O . SER A 1 328 ? -11.717 -3.198 13.355 1.00 96.25 328 SER A O 1
ATOM 2576 N N . ASN A 1 329 ? -10.219 -4.851 13.621 1.00 95.94 329 ASN A N 1
ATOM 2577 C CA . ASN A 1 329 ? -9.113 -4.149 12.963 1.00 95.94 329 ASN A CA 1
ATOM 2578 C C . ASN A 1 329 ? -9.431 -3.718 11.520 1.00 95.94 329 ASN A C 1
ATOM 2580 O O . ASN A 1 329 ? -8.781 -2.813 10.987 1.00 95.94 329 ASN A O 1
ATOM 2584 N N . ASN A 1 330 ? -10.406 -4.346 10.865 1.00 97.50 330 ASN A N 1
ATOM 2585 C CA . ASN A 1 330 ? -10.825 -3.949 9.527 1.00 97.50 330 ASN A CA 1
ATOM 2586 C C . ASN A 1 330 ? -11.443 -2.546 9.500 1.00 97.50 330 ASN A C 1
ATOM 2588 O O . ASN A 1 330 ? -11.220 -1.843 8.519 1.00 97.50 330 ASN A O 1
ATOM 2592 N N . CYS A 1 331 ? -12.123 -2.095 10.563 1.00 98.12 331 CYS A N 1
ATOM 2593 C CA . CYS A 1 331 ? -12.680 -0.739 10.604 1.00 98.12 331 CYS A CA 1
ATOM 2594 C C . CYS A 1 331 ? -11.567 0.320 10.505 1.00 98.12 331 CYS A C 1
ATOM 2596 O O . CYS A 1 331 ? -11.519 1.075 9.532 1.00 98.12 331 CYS A O 1
ATOM 2598 N N . ILE A 1 332 ? -10.598 0.309 11.430 1.00 98.25 332 ILE A N 1
ATOM 2599 C CA . ILE A 1 332 ? -9.451 1.233 11.390 1.00 98.25 332 ILE A CA 1
ATOM 2600 C C . ILE A 1 332 ? -8.643 1.104 10.092 1.00 98.25 332 ILE A C 1
ATOM 2602 O O . ILE A 1 332 ? -8.265 2.109 9.490 1.00 98.25 332 ILE A O 1
ATOM 2606 N N . SER A 1 333 ? -8.411 -0.123 9.615 1.00 98.00 333 SER A N 1
ATOM 2607 C CA . SER A 1 333 ? -7.631 -0.358 8.392 1.00 98.00 333 SER A CA 1
ATOM 2608 C C . SER A 1 333 ? -8.350 0.179 7.160 1.00 98.00 333 SER A C 1
ATOM 2610 O O . SER A 1 333 ? -7.713 0.733 6.265 1.00 98.00 333 SER A O 1
ATOM 2612 N N . GLY A 1 334 ? -9.677 0.048 7.119 1.00 98.00 334 GLY A N 1
ATOM 2613 C CA . GLY A 1 334 ? -10.479 0.532 6.011 1.00 98.00 334 GLY A CA 1
ATOM 2614 C C . GLY A 1 334 ? -10.554 2.046 5.921 1.00 98.00 334 GLY A C 1
ATOM 2615 O O . GLY A 1 334 ? -10.634 2.583 4.817 1.00 98.00 334 GLY A O 1
ATOM 2616 N N . VAL A 1 335 ? -10.433 2.736 7.056 1.00 98.56 335 VAL A N 1
ATOM 2617 C CA . VAL A 1 335 ? -10.287 4.194 7.089 1.00 98.56 335 VAL A CA 1
ATOM 2618 C C . VAL A 1 335 ? -8.857 4.596 6.719 1.00 98.56 335 VAL A C 1
ATOM 2620 O O . VAL A 1 335 ? -8.653 5.503 5.914 1.00 98.56 335 VAL A O 1
ATOM 2623 N N . PHE A 1 336 ? -7.852 3.904 7.260 1.00 98.50 336 PHE A N 1
ATOM 2624 C CA . PHE A 1 336 ? -6.450 4.278 7.089 1.00 98.50 336 PHE A CA 1
ATOM 2625 C C . PHE A 1 336 ? -5.915 4.059 5.667 1.00 98.50 336 PHE A C 1
ATOM 2627 O O . PHE A 1 336 ? -5.190 4.911 5.156 1.00 98.50 336 PHE A O 1
ATOM 2634 N N . ILE A 1 337 ? -6.257 2.947 5.007 1.00 98.31 337 ILE A N 1
ATOM 2635 C CA . ILE A 1 337 ? -5.711 2.600 3.683 1.00 98.31 337 ILE A CA 1
ATOM 2636 C C . ILE A 1 337 ? -5.997 3.699 2.636 1.00 98.31 337 ILE A C 1
ATOM 2638 O O . ILE A 1 337 ? -5.040 4.162 2.010 1.00 98.31 337 ILE A O 1
ATOM 2642 N N . PRO A 1 338 ? -7.244 4.182 2.444 1.00 97.56 338 PRO A N 1
ATOM 2643 C CA . PRO A 1 338 ? -7.520 5.277 1.515 1.00 97.56 338 PRO A CA 1
ATOM 2644 C C . PRO A 1 338 ? -6.779 6.572 1.863 1.00 97.56 338 PRO A C 1
ATOM 2646 O O . PRO A 1 338 ? -6.272 7.237 0.958 1.00 97.56 338 PRO A O 1
ATOM 2649 N N . LEU A 1 339 ? -6.676 6.918 3.153 1.00 96.88 339 LEU A N 1
ATOM 2650 C CA . LEU A 1 339 ? -5.946 8.106 3.607 1.00 96.88 339 LEU A CA 1
ATOM 2651 C C . LEU A 1 339 ? -4.456 8.008 3.272 1.00 96.88 339 LEU A C 1
ATOM 2653 O O . LEU A 1 339 ? -3.889 8.933 2.691 1.00 96.88 339 LEU A O 1
ATOM 2657 N N . LEU A 1 340 ? -3.831 6.872 3.581 1.00 97.31 340 LEU A N 1
ATOM 2658 C CA . LEU A 1 340 ? -2.428 6.623 3.278 1.00 97.31 340 LEU A CA 1
ATOM 2659 C C . LEU A 1 340 ? -2.170 6.699 1.770 1.00 97.31 340 LEU A C 1
ATOM 2661 O O . LEU A 1 340 ? -1.267 7.405 1.331 1.00 97.31 340 LEU A O 1
ATOM 2665 N N . LEU A 1 341 ? -2.966 5.997 0.962 1.00 97.50 341 LEU A N 1
ATOM 2666 C CA . LEU A 1 341 ? -2.732 5.911 -0.478 1.00 97.50 341 LEU A CA 1
ATOM 2667 C C . LEU A 1 341 ? -2.974 7.254 -1.177 1.00 97.50 341 LEU A C 1
ATOM 2669 O O . LEU A 1 341 ? -2.150 7.695 -1.977 1.00 97.50 341 LEU A O 1
ATOM 2673 N N . LYS A 1 342 ? -4.078 7.932 -0.867 1.00 95.00 342 LYS A N 1
ATOM 2674 C CA . LYS A 1 342 ? -4.441 9.187 -1.529 1.00 95.00 342 LYS A CA 1
ATOM 2675 C C . LYS A 1 342 ? -3.700 10.383 -0.967 1.00 95.00 342 LYS A C 1
ATOM 2677 O O . LYS A 1 342 ? -3.066 11.117 -1.720 1.00 95.00 342 LYS A O 1
ATOM 2682 N N . ASN A 1 343 ? -3.817 10.598 0.340 1.00 91.62 343 ASN A N 1
ATOM 2683 C CA . ASN A 1 343 ? -3.405 11.852 0.957 1.00 91.62 343 ASN A CA 1
ATOM 2684 C C . ASN A 1 343 ? -1.893 11.871 1.191 1.00 91.62 343 ASN A C 1
ATOM 2686 O O . ASN A 1 343 ? -1.285 12.924 1.039 1.00 91.62 343 ASN A O 1
ATOM 2690 N N . ALA A 1 344 ? -1.286 10.721 1.511 1.00 92.94 344 ALA A N 1
ATOM 2691 C CA . ALA A 1 344 ? 0.157 10.636 1.718 1.00 92.94 344 ALA A CA 1
ATOM 2692 C C . ALA A 1 344 ? 0.909 10.150 0.471 1.00 92.94 344 ALA A C 1
ATOM 2694 O O . ALA A 1 344 ? 1.817 10.825 0.005 1.00 92.94 344 ALA A O 1
ATOM 2695 N N . TYR A 1 345 ? 0.561 9.004 -0.116 1.00 95.81 345 TYR A N 1
ATOM 2696 C CA . TYR A 1 345 ? 1.314 8.485 -1.268 1.00 95.81 345 TYR A CA 1
ATOM 2697 C C . TYR A 1 345 ? 0.957 9.168 -2.592 1.00 95.81 345 TYR A C 1
ATOM 2699 O O . TYR A 1 345 ? 1.703 9.020 -3.559 1.00 95.81 345 TYR A O 1
ATOM 2707 N N . GLY A 1 346 ? -0.120 9.953 -2.647 1.00 94.19 346 GLY A N 1
ATOM 2708 C CA . GLY A 1 346 ? -0.468 10.753 -3.820 1.00 94.19 346 GLY A CA 1
ATOM 2709 C C . GLY A 1 346 ? -1.109 9.953 -4.955 1.00 94.19 346 GLY A C 1
ATOM 2710 O O . GLY A 1 346 ? -1.037 10.373 -6.111 1.00 94.19 346 GLY A O 1
ATOM 2711 N N . PHE A 1 347 ? -1.729 8.807 -4.658 1.00 96.50 347 PHE A N 1
ATOM 2712 C CA . PHE A 1 347 ? -2.546 8.101 -5.642 1.00 96.50 347 PHE A CA 1
ATOM 2713 C C . PHE A 1 347 ? -3.832 8.892 -5.950 1.00 96.50 347 PHE A C 1
ATOM 2715 O O . PHE A 1 347 ? -4.494 9.379 -5.028 1.00 96.50 347 PHE A O 1
ATOM 2722 N N . PRO A 1 348 ? -4.246 8.999 -7.226 1.00 95.19 348 PRO A N 1
ATOM 2723 C CA . PRO A 1 348 ? -5.544 9.568 -7.577 1.00 95.19 348 PRO A CA 1
ATOM 2724 C C . PRO A 1 348 ? -6.703 8.772 -6.962 1.00 95.19 348 PRO A C 1
ATOM 2726 O O . PRO A 1 348 ? -6.617 7.552 -6.829 1.00 95.19 348 PRO A O 1
ATOM 2729 N N . GLN A 1 349 ? -7.823 9.444 -6.670 1.00 94.19 349 GLN A N 1
ATOM 2730 C CA . GLN A 1 349 ? -9.032 8.792 -6.139 1.00 94.19 349 GLN A CA 1
ATOM 2731 C C . GLN A 1 349 ? -9.506 7.635 -7.034 1.00 94.19 349 GLN A C 1
ATOM 2733 O O . GLN A 1 349 ? -9.854 6.576 -6.538 1.00 94.19 349 GLN A O 1
ATOM 2738 N N . ASN A 1 350 ? -9.480 7.818 -8.353 1.00 94.31 350 ASN A N 1
ATOM 2739 C CA . ASN A 1 350 ? -9.918 6.838 -9.348 1.00 94.31 350 ASN A CA 1
ATOM 2740 C C . ASN A 1 350 ? -8.768 5.955 -9.872 1.00 94.31 350 ASN A C 1
ATOM 2742 O O . ASN A 1 350 ? -8.805 5.510 -11.021 1.00 94.31 350 ASN A O 1
ATOM 2746 N N . THR A 1 351 ? -7.715 5.753 -9.074 1.00 93.88 351 THR A N 1
ATOM 2747 C CA . THR A 1 351 ? -6.577 4.917 -9.474 1.00 93.88 351 THR A CA 1
ATOM 2748 C C . THR A 1 351 ? -7.023 3.492 -9.807 1.00 93.88 351 THR A C 1
ATOM 2750 O O . THR A 1 351 ? -7.820 2.892 -9.093 1.00 93.88 351 THR A O 1
ATOM 2753 N N . THR A 1 352 ? -6.475 2.937 -10.887 1.00 93.62 352 THR A N 1
ATOM 2754 C CA . THR A 1 352 ? -6.634 1.520 -11.271 1.00 93.62 352 THR A CA 1
ATOM 2755 C C . THR A 1 352 ? -5.302 0.772 -11.222 1.00 93.62 352 THR A C 1
ATOM 2757 O O . THR A 1 352 ? -5.186 -0.358 -11.696 1.00 93.62 352 THR A O 1
ATOM 2760 N N . SER A 1 353 ? -4.283 1.409 -10.641 1.00 94.94 353 SER A N 1
ATOM 2761 C CA . SER A 1 353 ? -2.899 0.947 -10.677 1.00 94.94 353 SER A CA 1
ATOM 2762 C C . SER A 1 353 ? -2.518 0.062 -9.492 1.00 94.94 353 SER A C 1
ATOM 2764 O O . SER A 1 353 ? -1.368 -0.349 -9.420 1.00 94.94 353 SER A O 1
ATOM 2766 N N . ILE A 1 354 ? -3.426 -0.213 -8.550 1.00 97.56 354 ILE A N 1
ATOM 2767 C CA . ILE A 1 354 ? -3.124 -0.944 -7.310 1.00 97.56 354 ILE A CA 1
ATOM 2768 C C . ILE A 1 354 ? -3.871 -2.275 -7.305 1.00 97.56 354 ILE A C 1
ATOM 2770 O O . ILE A 1 354 ? -5.098 -2.290 -7.224 1.00 97.56 354 ILE A O 1
ATOM 2774 N N . TYR A 1 355 ? -3.131 -3.382 -7.332 1.00 96.12 355 TYR A N 1
ATOM 2775 C CA . TYR A 1 355 ? -3.687 -4.730 -7.213 1.00 96.12 355 TYR A CA 1
ATOM 2776 C C . TYR A 1 355 ? -3.419 -5.293 -5.822 1.00 96.12 355 TYR A C 1
ATOM 2778 O O . TYR A 1 355 ? -2.287 -5.260 -5.339 1.00 96.12 355 TYR A O 1
ATOM 2786 N N . MET A 1 356 ? -4.450 -5.855 -5.203 1.00 95.38 356 MET A N 1
ATOM 2787 C CA . MET A 1 356 ? -4.386 -6.482 -3.887 1.00 95.38 356 MET A CA 1
ATOM 2788 C C . MET A 1 356 ? -4.017 -7.958 -4.047 1.00 95.38 356 MET A C 1
ATOM 2790 O O . MET A 1 356 ? -4.868 -8.782 -4.370 1.00 95.38 356 MET A O 1
ATOM 2794 N N . LYS A 1 357 ? -2.745 -8.319 -3.834 1.00 89.38 357 LYS A N 1
ATOM 2795 C CA . LYS A 1 357 ? -2.239 -9.672 -4.121 1.00 89.38 357 LYS A CA 1
ATOM 2796 C C . LYS A 1 357 ? -1.864 -10.434 -2.853 1.00 89.38 357 LYS A C 1
ATOM 2798 O O . LYS A 1 357 ? -0.919 -10.080 -2.155 1.00 89.38 357 LYS A O 1
ATOM 2803 N N . LYS A 1 358 ? -2.563 -11.549 -2.600 1.00 83.00 358 LYS A N 1
ATOM 2804 C CA . LYS A 1 358 ? -2.168 -12.543 -1.577 1.00 83.00 358 LYS A CA 1
ATOM 2805 C C . LYS A 1 358 ? -0.983 -13.389 -2.032 1.00 83.00 358 LYS A C 1
ATOM 2807 O O . LYS A 1 358 ? -0.131 -13.747 -1.230 1.00 83.00 358 LYS A O 1
ATOM 2812 N N . THR A 1 359 ? -0.948 -13.718 -3.320 1.00 73.75 359 THR A N 1
ATOM 2813 C CA . THR A 1 359 ? 0.109 -14.520 -3.936 1.00 73.75 359 THR A CA 1
ATOM 2814 C C . THR A 1 359 ? 0.450 -13.986 -5.315 1.00 73.75 359 THR A C 1
ATOM 2816 O O . THR A 1 359 ? -0.441 -13.562 -6.050 1.00 73.75 359 THR A O 1
ATOM 2819 N N . ILE A 1 360 ? 1.719 -14.083 -5.697 1.00 67.19 360 ILE A N 1
ATOM 2820 C CA . ILE A 1 360 ? 2.191 -13.839 -7.061 1.00 67.19 360 ILE A CA 1
ATOM 2821 C C . ILE A 1 360 ? 2.749 -15.166 -7.573 1.00 67.19 360 ILE A C 1
ATOM 2823 O O . ILE A 1 360 ? 3.646 -15.739 -6.956 1.00 67.19 360 ILE A O 1
ATOM 2827 N N . ASN A 1 361 ? 2.197 -15.690 -8.671 1.00 67.88 361 ASN A N 1
ATOM 2828 C CA . ASN A 1 361 ? 2.580 -16.994 -9.232 1.00 67.88 361 ASN A CA 1
ATOM 2829 C C . ASN A 1 361 ? 2.564 -18.131 -8.187 1.00 67.88 361 ASN A C 1
ATOM 2831 O O . ASN A 1 361 ? 3.517 -18.904 -8.080 1.00 67.88 361 ASN A O 1
ATOM 2835 N N . ASN A 1 362 ? 1.490 -18.209 -7.390 1.00 65.50 362 ASN A N 1
ATOM 2836 C CA . ASN A 1 362 ? 1.292 -19.186 -6.307 1.00 65.50 362 ASN A CA 1
ATOM 2837 C C . ASN A 1 362 ? 2.333 -19.136 -5.172 1.00 65.50 362 ASN A C 1
ATOM 2839 O O . ASN A 1 362 ? 2.485 -20.107 -4.431 1.00 65.50 362 ASN A O 1
ATOM 2843 N N . LYS A 1 363 ? 3.047 -18.017 -5.008 1.00 53.84 363 LYS A N 1
ATOM 2844 C CA . LYS A 1 363 ? 3.966 -17.785 -3.884 1.00 53.84 363 LYS A CA 1
ATOM 2845 C C . LYS A 1 363 ? 3.544 -16.564 -3.079 1.00 53.84 363 LYS A C 1
ATOM 2847 O O . LYS A 1 363 ? 3.072 -15.587 -3.661 1.00 53.84 363 LYS A O 1
ATOM 2852 N N . SER A 1 364 ? 3.733 -16.623 -1.759 1.00 59.91 364 SER A N 1
ATOM 2853 C CA . SER A 1 364 ? 3.598 -15.439 -0.902 1.00 59.91 364 SER A CA 1
ATOM 2854 C C . SER A 1 364 ? 4.614 -14.383 -1.354 1.00 59.91 364 SER A C 1
ATOM 2856 O O . SER A 1 364 ? 5.783 -14.733 -1.539 1.00 59.91 364 SER A O 1
ATOM 2858 N N . PRO A 1 365 ? 4.201 -13.126 -1.581 1.00 57.75 365 PRO A N 1
ATOM 2859 C CA . PRO A 1 365 ? 5.094 -12.048 -1.995 1.00 57.75 365 PRO A CA 1
ATOM 2860 C C . PRO A 1 365 ? 5.962 -11.475 -0.855 1.00 57.75 365 PRO A C 1
ATOM 2862 O O . PRO A 1 365 ? 6.689 -10.514 -1.089 1.00 57.75 365 PRO A O 1
ATOM 2865 N N . GLY A 1 366 ? 5.925 -12.080 0.335 1.00 50.75 366 GLY A N 1
ATOM 2866 C CA . GLY A 1 366 ? 6.724 -11.750 1.517 1.00 50.75 366 GLY A CA 1
ATOM 2867 C C . GLY A 1 366 ? 6.731 -12.910 2.496 1.00 50.75 366 GLY A C 1
ATOM 2868 O O . GLY A 1 366 ? 5.673 -13.589 2.581 1.00 50.75 366 GLY A O 1
#

pLDDT: mean 84.64, std 15.66, range [34.59, 98.56]

InterPro domains:
  IPR000407 Nucleoside phosphatase GDA1/CD39 [PF01150] (47-135)
  IPR000407 Nucleoside phosphatase GDA1/CD39 [PF01150] (138-363)
  IPR000407 Nucleoside phosphatase GDA1/CD39 [PTHR11782] (137-356)

Sequence (366 aa):
MPLKDSWMSRRRHFSQSMSHTQLHTLIFVTFMCLFVRCCTSGATPLDYKYSVFMDGGSTSTKLRIYKWQTPSLRDDIPHFTQISVSRYTPGISEYSDNLTAIASYIRPMILESMELVPKDLHKITPIYFMATAGMNTSVGVLEMGGGSTQIVFVPKTPIYANKFITHIGSTYYHTYAHSYLNFGQAYLIERVQDHLLQQSGTNDSVLDPCRLRGDNATVSDENGRSVIMIGNGNAESCREILEDFLNKQPPSDCSPKPCSIGTTYQSPLGDTIFYAVSAFVYPTNQINSTDADERLNMDLMIKNTKTYCEMTIDEAVEVTGATPKYASNNCISGVFIPLLLKNAYGFPQNTTSIYMKKTINNKSPG

Foldseek 3Di:
DDDDDDDDDDDDDDPDDQDPVNVVVVVVVVVVVVVVVVVPPPPDPFAKAKEWEFEFEQQKTKIWMWIWGDDPDPPDDIDIDTPDIDIGPRGPQVCLVPPPVVCVRCVVSVVVVCVPDDPVNPVVHYYHYHYPHPPPQWAWEWEAAQFKIKTKTQDPDDDPDQWDWDDDDNDIGGMRIDIGGLLHLNSLVVQLVVVQVVVCPPPQEGERQLFAAPPKDWDADPVRRTHIHGQQLNLVVLLVSLLCQQDVEDCPQQPPDDAFRHNHHDHDCPLHAYEYEDLLALLCVLLVQADPQQFGQLVSLSVSLSVLSNHHLVVQCVSRVDDSVVSGSSNSSSSNVSCRVPVGVPADNRDRRYHHDCDDPNHGPD

Radius of gyration: 40.5 Å; chains: 1; bounding box: 99×73×143 Å

Organism: Octopus bimaculoides (NCBI:txid37653)